Protein AF-A0A1H3N6X7-F1 (afdb_monomer_lite)

pLDDT: mean 73.33, std 28.06, range [21.11, 97.75]

Foldseek 3Di:
DVVVCCVVPVQFDEAEAEDAEADAPDPVRHDCDCPHLLNVLVVQVVVLAAAEFAFQCAPDPRSFAWGFYDYVVVVVVVVVLSVVCVVVVLGRYYYFYDTPQQTDGSQRSSCVSCVVVVNNPPPRHHYDYDYHDPPDDRHDNPDGDDHDDSVDRDDDDDDDDDDDDDDDDDDDDDDDDDDDDDDDDDDDDDDDD

Structure (mmCIF, N/CA/C/O backbone):
data_AF-A0A1H3N6X7-F1
#
_entry.id   AF-A0A1H3N6X7-F1
#
loop_
_atom_site.group_PDB
_atom_site.id
_atom_site.type_symbol
_atom_site.label_atom_id
_atom_site.label_alt_id
_atom_site.label_comp_id
_atom_site.label_asym_id
_atom_site.label_entity_id
_atom_site.label_seq_id
_atom_site.pdbx_PDB_ins_code
_atom_site.Cartn_x
_atom_site.Cartn_y
_atom_site.Cartn_z
_atom_site.occupancy
_atom_site.B_iso_or_equiv
_atom_site.auth_seq_id
_atom_site.auth_comp_id
_atom_site.auth_asym_id
_atom_site.auth_atom_id
_atom_site.pdbx_PDB_model_num
ATOM 1 N N . MET A 1 1 ? -3.429 10.702 23.535 1.00 82.12 1 MET A N 1
ATOM 2 C CA . MET A 1 1 ? -4.662 11.381 23.082 1.00 82.12 1 MET A CA 1
ATOM 3 C C . MET A 1 1 ? -5.876 10.452 22.979 1.00 82.12 1 MET A C 1
ATOM 5 O O . MET A 1 1 ? -6.654 10.455 23.914 1.00 82.12 1 MET A O 1
ATOM 9 N N . LEU A 1 2 ? -6.071 9.637 21.924 1.00 89.19 2 LEU A N 1
ATOM 10 C CA . LEU A 1 2 ? -7.305 8.822 21.766 1.00 89.19 2 LEU A CA 1
ATOM 11 C C . LEU A 1 2 ? -7.606 7.900 22.963 1.00 89.19 2 LEU A C 1
ATOM 13 O O . LEU A 1 2 ? -8.715 7.921 23.481 1.00 89.19 2 LEU A O 1
ATOM 17 N N . ALA A 1 3 ? -6.599 7.164 23.440 1.00 88.62 3 ALA A N 1
ATOM 18 C CA . ALA A 1 3 ? -6.737 6.292 24.608 1.00 88.62 3 ALA A CA 1
ATOM 19 C C . ALA A 1 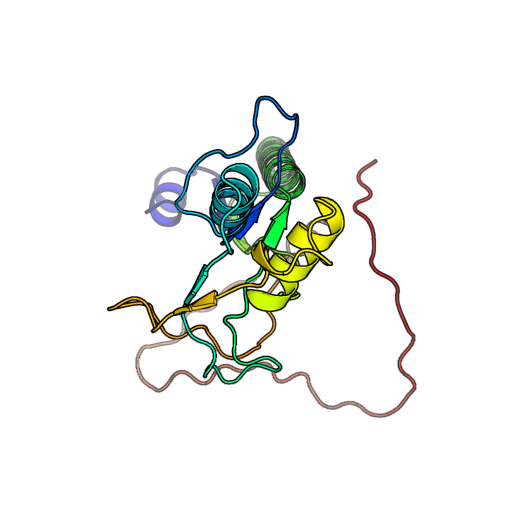3 ? -7.058 7.064 25.902 1.00 88.62 3 ALA A C 1
ATOM 21 O O . ALA A 1 3 ? -7.851 6.611 26.718 1.00 88.62 3 ALA A O 1
ATOM 22 N N . GLU A 1 4 ? -6.479 8.253 26.082 1.00 93.44 4 GLU A N 1
ATOM 23 C CA . GLU A 1 4 ? -6.737 9.096 27.259 1.00 93.44 4 GLU A CA 1
ATOM 24 C C . GLU A 1 4 ? -8.169 9.637 27.241 1.00 93.44 4 GLU A C 1
ATOM 26 O O . GLU A 1 4 ? -8.856 9.598 28.257 1.00 93.44 4 GLU A O 1
ATOM 31 N N . VAL A 1 5 ? -8.651 10.076 26.072 1.00 95.56 5 VAL A N 1
ATOM 32 C CA . VAL A 1 5 ? -10.048 10.495 25.885 1.00 95.56 5 VAL A CA 1
ATOM 33 C C . VAL A 1 5 ? -10.995 9.323 26.132 1.00 95.56 5 VAL A C 1
ATOM 35 O O . VAL A 1 5 ? -12.011 9.500 26.803 1.00 95.56 5 VAL A O 1
ATOM 38 N N . GLY A 1 6 ? -10.649 8.126 25.649 1.00 93.38 6 GLY A N 1
ATOM 39 C CA . GLY A 1 6 ? -11.395 6.897 25.920 1.00 93.38 6 GLY A CA 1
ATOM 40 C C . GLY A 1 6 ? -11.547 6.627 27.416 1.00 93.38 6 GLY A C 1
ATOM 41 O O . GLY A 1 6 ? -12.664 6.428 27.889 1.00 93.38 6 GLY A O 1
ATOM 42 N N . GLN A 1 7 ? -10.455 6.722 28.181 1.00 92.19 7 GLN A N 1
ATOM 43 C CA . GLN A 1 7 ? -10.503 6.548 29.636 1.00 92.19 7 GLN A CA 1
ATOM 44 C C . GLN A 1 7 ? -11.287 7.647 30.361 1.00 92.19 7 GLN A C 1
ATOM 46 O O . GLN A 1 7 ? -11.992 7.349 31.320 1.00 92.19 7 GLN A O 1
ATOM 51 N N . ALA A 1 8 ? -11.187 8.900 29.914 1.00 96.62 8 ALA A N 1
ATOM 52 C CA . ALA A 1 8 ? -11.846 10.026 30.573 1.00 96.62 8 ALA A CA 1
ATOM 53 C C . ALA A 1 8 ? -13.357 10.111 30.290 1.00 96.62 8 ALA A C 1
ATOM 55 O O . ALA A 1 8 ? -14.109 10.596 31.130 1.00 96.62 8 ALA A O 1
ATOM 56 N N . THR A 1 9 ? -13.805 9.674 29.108 1.00 96.69 9 THR A N 1
ATOM 57 C CA . THR A 1 9 ? -15.181 9.911 28.620 1.00 96.69 9 THR A CA 1
ATOM 58 C C . THR A 1 9 ? -15.988 8.638 28.371 1.00 96.69 9 THR A C 1
ATOM 60 O O . THR A 1 9 ? -17.190 8.715 28.132 1.00 96.69 9 THR A O 1
ATOM 63 N N . GLY A 1 10 ? -15.348 7.465 28.386 1.00 93.31 10 GLY A N 1
ATOM 64 C CA . GLY A 1 10 ? -15.966 6.213 27.948 1.00 93.31 10 GLY A CA 1
ATOM 65 C C . GLY A 1 10 ? -16.075 6.076 26.424 1.00 93.31 10 GLY A C 1
ATOM 66 O O . GLY A 1 10 ? -16.754 5.168 25.939 1.00 93.31 10 GLY A O 1
ATOM 67 N N . LEU A 1 11 ? -15.419 6.954 25.651 1.00 95.25 11 LEU A N 1
ATOM 68 C CA . LEU A 1 11 ? -15.366 6.853 24.193 1.00 95.25 11 LEU A CA 1
ATOM 69 C C . LEU A 1 11 ? -14.729 5.521 23.772 1.00 95.25 11 LEU A C 1
ATOM 71 O O . LEU A 1 11 ? -13.547 5.275 24.012 1.00 95.25 11 LEU A O 1
ATOM 75 N N . ARG A 1 12 ? -15.506 4.686 23.080 1.00 94.81 12 ARG A N 1
ATOM 76 C CA . ARG A 1 12 ? -15.007 3.449 22.471 1.00 94.81 12 ARG A CA 1
ATOM 77 C C . ARG A 1 12 ? -14.294 3.763 21.158 1.00 94.81 12 ARG A C 1
ATOM 79 O O . ARG A 1 12 ? -14.818 4.535 20.356 1.00 94.81 12 ARG A O 1
ATOM 86 N N . HIS A 1 13 ? -13.127 3.171 20.913 1.00 94.56 13 HIS A N 1
ATOM 87 C CA . HIS A 1 13 ? -12.314 3.523 19.745 1.00 94.56 13 HIS A CA 1
ATOM 88 C C . HIS A 1 13 ? -11.496 2.360 19.177 1.00 94.56 13 HIS A C 1
ATOM 90 O O . HIS A 1 13 ? -11.094 1.440 19.879 1.00 94.56 13 HIS A O 1
ATOM 96 N N . VAL A 1 14 ? -11.150 2.437 17.893 1.00 94.44 14 VAL A N 1
ATOM 97 C CA . VAL A 1 14 ? -10.170 1.541 17.265 1.00 94.44 14 VAL A CA 1
ATOM 98 C C . VAL A 1 14 ? -9.134 2.381 16.521 1.00 94.44 14 VAL A C 1
ATOM 100 O O . VAL A 1 14 ? -9.483 3.313 15.805 1.00 94.44 14 VAL A O 1
ATOM 103 N N . SER A 1 15 ? -7.853 2.058 16.691 1.00 93.62 15 SER A N 1
ATOM 104 C CA . SER A 1 15 ? -6.733 2.673 15.976 1.00 93.62 15 SER A CA 1
ATOM 105 C C . SER A 1 15 ? -6.056 1.636 15.086 1.00 93.62 15 SER A C 1
ATOM 107 O O . SER A 1 15 ? -5.284 0.803 15.566 1.00 93.62 15 SER A O 1
ATOM 109 N N . LEU A 1 16 ? -6.347 1.693 13.787 1.00 92.69 16 LEU A N 1
ATOM 110 C CA . LEU A 1 16 ? -5.697 0.868 12.770 1.00 92.69 16 LEU A CA 1
ATOM 111 C C . LEU A 1 16 ? -4.459 1.599 12.242 1.00 92.69 16 LEU A C 1
ATOM 113 O O . LEU A 1 16 ? -4.545 2.746 11.814 1.00 92.69 16 LEU A O 1
ATOM 117 N N . ARG A 1 17 ? -3.299 0.947 12.305 1.00 91.31 17 ARG A N 1
ATOM 118 C CA . ARG A 1 17 ? -2.005 1.491 11.881 1.00 91.31 17 ARG A CA 1
ATOM 119 C C . ARG A 1 17 ? -1.520 0.728 10.659 1.00 91.31 17 ARG A C 1
ATOM 121 O O . ARG A 1 17 ? -1.343 -0.482 10.722 1.00 91.31 17 ARG A O 1
ATOM 128 N N . TYR A 1 18 ? -1.288 1.423 9.563 1.00 89.44 18 TYR A N 1
ATOM 129 C CA . TYR A 1 18 ? -0.803 0.846 8.313 1.00 89.44 18 TYR A CA 1
ATOM 130 C C . TYR A 1 18 ? 0.131 1.847 7.638 1.00 89.44 18 TYR A C 1
ATOM 132 O O . TYR A 1 18 ? 0.093 3.037 7.946 1.00 89.44 18 TYR A O 1
ATOM 140 N N . PHE A 1 19 ? 1.001 1.345 6.764 1.00 83.31 19 PHE A N 1
ATOM 141 C CA . PHE A 1 19 ? 2.041 2.149 6.126 1.00 83.31 19 PHE A CA 1
ATOM 142 C C . PHE A 1 19 ? 1.700 2.442 4.668 1.00 83.31 19 PHE A C 1
ATOM 144 O O . PHE A 1 19 ? 1.138 3.493 4.378 1.00 83.31 19 PHE A O 1
ATOM 151 N N . ASN A 1 20 ? 2.021 1.524 3.752 1.00 89.25 20 ASN A N 1
ATOM 152 C CA . ASN A 1 20 ? 1.846 1.769 2.324 1.00 89.25 20 ASN A CA 1
ATOM 153 C C . ASN A 1 20 ? 0.548 1.119 1.862 1.00 89.25 20 ASN A C 1
ATOM 155 O O . ASN A 1 20 ? 0.431 -0.103 1.813 1.00 89.25 20 ASN A O 1
ATOM 159 N N . VAL A 1 21 ? -0.428 1.952 1.528 1.00 90.50 21 VAL A N 1
ATOM 160 C CA . VAL A 1 21 ? -1.666 1.509 0.892 1.00 90.50 21 VAL A CA 1
ATOM 161 C C . VAL A 1 21 ? -1.504 1.668 -0.613 1.00 90.50 21 VAL A C 1
ATOM 163 O O . VAL A 1 21 ? -0.945 2.664 -1.071 1.00 90.50 21 VAL A O 1
ATOM 166 N N . ALA A 1 22 ? -1.959 0.683 -1.377 1.00 91.00 22 ALA A N 1
ATOM 167 C CA . ALA A 1 22 ? -1.916 0.706 -2.832 1.00 91.00 22 ALA A CA 1
ATOM 168 C C . ALA A 1 22 ? -3.250 0.249 -3.435 1.00 91.00 22 ALA A C 1
ATOM 170 O O . ALA A 1 22 ? -4.072 -0.392 -2.776 1.00 91.00 22 ALA A O 1
ATOM 171 N N . GLY A 1 23 ? -3.437 0.562 -4.715 1.00 89.88 23 GLY A N 1
ATOM 172 C CA . GLY A 1 23 ? -4.614 0.171 -5.481 1.00 89.88 23 GLY A CA 1
ATOM 173 C C . GLY A 1 23 ? -5.782 1.147 -5.365 1.00 89.88 23 GLY A C 1
ATOM 174 O O . GLY A 1 23 ? -5.686 2.213 -4.759 1.00 89.88 23 GLY A O 1
ATOM 175 N N . ALA A 1 24 ? -6.887 0.765 -5.994 1.00 92.25 24 ALA A N 1
ATOM 176 C CA . ALA A 1 24 ? -8.100 1.559 -6.098 1.00 92.25 24 ALA A CA 1
ATOM 177 C C . ALA A 1 24 ? -9.309 0.624 -6.020 1.00 92.25 24 ALA A C 1
ATOM 179 O O . ALA A 1 24 ? -9.278 -0.470 -6.578 1.00 92.25 24 ALA A O 1
ATOM 180 N N . GLY A 1 25 ? -10.377 1.041 -5.335 1.00 88.88 25 GLY A N 1
ATOM 181 C CA . GLY A 1 25 ? -11.631 0.275 -5.335 1.00 88.88 25 GLY A CA 1
ATOM 182 C C . GLY A 1 25 ? -12.328 0.306 -6.699 1.00 88.88 25 GLY A C 1
ATOM 183 O O . GLY A 1 25 ? -12.911 -0.688 -7.118 1.00 88.88 25 GLY A O 1
ATOM 184 N N . VAL A 1 26 ? -12.225 1.443 -7.388 1.00 90.56 26 VAL A N 1
ATOM 185 C CA . VAL A 1 26 ? -12.652 1.672 -8.774 1.00 90.56 26 VAL A CA 1
ATOM 186 C C . VAL A 1 26 ? -11.665 2.646 -9.436 1.00 90.56 26 VAL A C 1
ATOM 188 O O . VAL A 1 26 ? -11.021 3.412 -8.708 1.00 90.56 26 VAL A O 1
ATOM 191 N N . PRO A 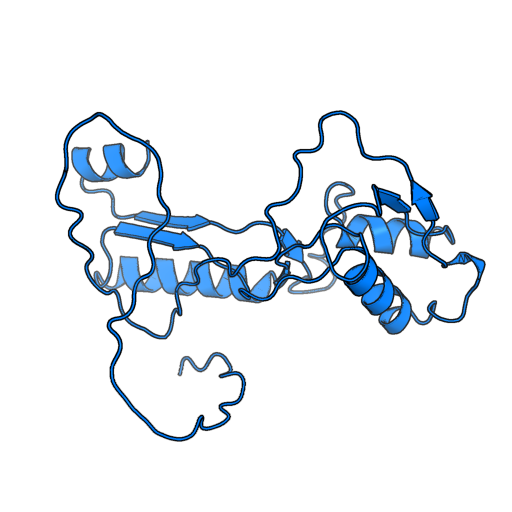1 27 ? -11.514 2.647 -10.774 1.00 87.69 27 PRO A N 1
ATOM 192 C CA . PRO A 1 27 ? -10.530 3.486 -11.468 1.00 87.69 27 PRO A CA 1
ATOM 193 C C . PRO A 1 27 ? -10.624 4.987 -11.148 1.00 87.69 27 PRO A C 1
ATOM 195 O O . PRO A 1 27 ? -9.611 5.682 -11.087 1.00 87.69 27 PRO A O 1
ATOM 198 N N . GLU A 1 28 ? -11.829 5.496 -10.897 1.00 90.50 28 GLU A N 1
ATOM 199 C CA . GLU A 1 28 ? -12.096 6.904 -10.584 1.00 90.50 28 GLU A CA 1
ATOM 200 C C . GLU A 1 28 ? -11.526 7.319 -9.222 1.00 90.50 28 GLU A C 1
ATOM 202 O O . GLU A 1 28 ? -11.222 8.492 -9.011 1.00 90.50 28 GLU A O 1
ATOM 207 N N . LEU A 1 29 ? -11.352 6.354 -8.314 1.00 89.50 29 LEU A N 1
ATOM 208 C CA . LEU A 1 29 ? -10.794 6.544 -6.974 1.00 89.50 29 LEU A CA 1
ATOM 209 C C . LEU A 1 29 ? -9.305 6.188 -6.898 1.00 89.50 29 LEU A C 1
ATOM 211 O O . LEU A 1 29 ? -8.770 6.035 -5.799 1.00 89.50 29 LEU A O 1
ATOM 215 N N . ALA A 1 30 ? -8.634 6.015 -8.039 1.00 86.62 30 ALA A N 1
ATOM 216 C CA . ALA A 1 30 ? -7.204 5.754 -8.053 1.00 86.62 30 ALA A CA 1
ATOM 217 C C . ALA A 1 30 ? -6.431 6.904 -7.402 1.00 86.62 30 ALA A C 1
ATOM 219 O O . ALA A 1 30 ? -6.654 8.077 -7.713 1.00 86.62 30 ALA A O 1
ATOM 220 N N . ASP A 1 31 ? -5.495 6.555 -6.519 1.00 83.19 31 ASP A N 1
ATOM 221 C CA . ASP A 1 31 ? -4.557 7.519 -5.960 1.00 83.19 31 ASP A CA 1
ATOM 222 C C . ASP A 1 31 ? -3.673 8.071 -7.085 1.00 83.19 31 ASP A C 1
ATOM 224 O O . ASP A 1 31 ? -2.956 7.331 -7.760 1.00 83.19 31 ASP A O 1
ATOM 228 N N . ARG A 1 32 ? -3.754 9.386 -7.298 1.00 79.31 32 ARG A N 1
ATOM 229 C CA . ARG A 1 32 ? -2.939 10.130 -8.270 1.00 79.31 32 ARG A CA 1
ATOM 230 C C . ARG A 1 32 ? -1.847 10.956 -7.587 1.00 79.31 32 ARG A C 1
ATOM 232 O O . ARG A 1 32 ? -1.181 11.752 -8.243 1.00 79.31 32 ARG A O 1
ATOM 239 N N . GLY A 1 33 ? -1.690 10.821 -6.270 1.00 77.19 33 GLY A N 1
ATOM 240 C CA . GLY A 1 33 ? -0.713 11.559 -5.484 1.00 77.19 33 GLY A CA 1
ATOM 241 C C . GLY A 1 33 ? 0.710 11.061 -5.724 1.00 77.19 33 GLY A C 1
ATOM 242 O O . GLY A 1 33 ? 1.038 9.912 -5.449 1.00 77.19 33 GLY A O 1
ATOM 243 N N . ALA A 1 34 ? 1.607 11.949 -6.153 1.00 70.50 34 ALA A N 1
ATOM 244 C CA . ALA A 1 34 ? 3.013 11.632 -6.430 1.00 70.50 34 ALA A CA 1
ATOM 245 C C . ALA A 1 34 ? 3.901 11.493 -5.168 1.00 70.50 34 ALA A C 1
ATOM 247 O O . ALA A 1 34 ? 5.106 11.732 -5.215 1.00 70.50 34 ALA A O 1
ATOM 248 N N . SER A 1 35 ? 3.323 11.140 -4.016 1.00 78.81 35 SER A N 1
ATOM 249 C CA . SER A 1 35 ? 4.047 10.947 -2.748 1.00 78.81 35 SER A CA 1
ATOM 250 C C . SER A 1 35 ? 4.222 9.475 -2.361 1.00 78.81 35 SER A C 1
ATOM 252 O O . SER A 1 35 ? 5.053 9.165 -1.506 1.00 78.81 35 SER A O 1
ATOM 254 N N . ASN A 1 36 ? 3.489 8.563 -3.005 1.00 86.69 36 ASN A N 1
ATOM 255 C CA . ASN A 1 36 ? 3.533 7.122 -2.761 1.00 86.69 36 ASN A CA 1
ATOM 256 C C . ASN A 1 36 ? 4.224 6.392 -3.929 1.00 86.69 36 ASN A C 1
ATOM 258 O O . ASN A 1 36 ? 4.188 6.856 -5.068 1.00 86.69 36 ASN A O 1
ATOM 262 N N . LEU A 1 37 ? 4.891 5.264 -3.659 1.00 91.25 37 LEU A N 1
ATOM 263 C CA . LEU A 1 37 ? 5.718 4.561 -4.647 1.00 91.25 37 LEU A CA 1
ATOM 264 C C . LEU A 1 37 ? 4.925 4.194 -5.904 1.00 91.25 37 LEU A C 1
ATOM 266 O O . LEU A 1 37 ? 5.342 4.525 -7.008 1.00 91.25 37 LEU A O 1
ATOM 270 N N . VAL A 1 38 ? 3.783 3.532 -5.724 1.00 93.19 38 VAL A N 1
ATOM 271 C CA . VAL A 1 38 ? 2.970 2.998 -6.823 1.00 93.19 38 VAL A CA 1
ATOM 272 C C . VAL A 1 38 ? 2.527 4.098 -7.805 1.00 93.19 38 VAL A C 1
ATOM 274 O O . VAL A 1 38 ? 2.865 3.985 -8.985 1.00 93.19 38 VAL A O 1
ATOM 277 N N . PRO A 1 39 ? 1.861 5.191 -7.376 1.00 92.31 39 PRO A N 1
ATOM 278 C CA . PRO A 1 39 ? 1.493 6.269 -8.297 1.00 92.31 39 PRO A CA 1
ATOM 279 C C . PRO A 1 39 ? 2.702 6.988 -8.911 1.00 92.31 39 PRO A C 1
ATOM 281 O O . PRO A 1 39 ? 2.640 7.349 -10.083 1.00 92.31 39 PRO A O 1
ATOM 284 N N . MET A 1 40 ? 3.825 7.138 -8.191 1.00 93.19 40 MET A N 1
ATOM 285 C CA . MET A 1 40 ? 5.051 7.711 -8.773 1.00 93.19 40 MET A CA 1
ATOM 286 C C . MET A 1 40 ? 5.588 6.872 -9.942 1.00 93.19 40 MET A C 1
ATOM 288 O O . MET A 1 40 ? 6.045 7.434 -10.937 1.00 93.19 40 MET A O 1
ATOM 292 N N . VAL A 1 41 ? 5.548 5.539 -9.840 1.00 95.06 41 VAL A N 1
ATOM 293 C CA . VAL A 1 41 ? 5.995 4.642 -10.919 1.00 95.06 41 VAL A CA 1
ATOM 294 C C . VAL A 1 41 ? 5.058 4.755 -12.120 1.00 95.06 41 VAL A C 1
ATOM 296 O O . VAL A 1 41 ? 5.528 5.000 -13.230 1.00 95.06 41 VAL A O 1
ATOM 299 N N . PHE A 1 42 ? 3.740 4.667 -11.905 1.00 94.38 42 PHE A N 1
ATOM 300 C CA . PHE A 1 42 ? 2.757 4.834 -12.981 1.00 94.38 42 PHE A CA 1
ATOM 301 C C . PHE A 1 42 ? 2.872 6.194 -13.676 1.00 94.38 42 PHE A C 1
ATOM 303 O O . PHE A 1 42 ? 2.752 6.267 -14.899 1.00 94.38 42 PHE A O 1
ATOM 310 N N . GLU A 1 43 ? 3.145 7.266 -12.931 1.00 93.50 43 GLU A N 1
ATOM 311 C CA . GLU A 1 43 ? 3.359 8.594 -13.502 1.00 93.50 43 GLU A CA 1
ATOM 312 C C . GLU A 1 43 ? 4.568 8.624 -14.451 1.00 93.50 43 GLU A C 1
ATOM 314 O O . GLU A 1 43 ? 4.461 9.173 -15.550 1.00 93.50 43 GLU A O 1
ATOM 319 N N . GLN A 1 44 ? 5.704 8.029 -14.064 1.00 95.19 44 GLN A N 1
ATOM 320 C CA . GLN A 1 44 ? 6.885 7.969 -14.938 1.00 95.19 44 GLN A CA 1
ATOM 321 C C . GLN A 1 44 ? 6.604 7.151 -16.200 1.00 95.19 44 GLN A C 1
ATOM 323 O O . GLN A 1 44 ? 6.859 7.633 -17.305 1.00 95.19 44 GLN A O 1
ATOM 328 N N . LEU A 1 45 ? 5.992 5.973 -16.050 1.00 95.56 45 LEU A N 1
ATOM 329 C CA . LEU A 1 45 ? 5.664 5.105 -17.182 1.00 95.56 45 LEU A CA 1
ATOM 330 C C . LEU A 1 45 ? 4.681 5.775 -18.152 1.00 95.56 45 LEU A C 1
ATOM 332 O O . LEU A 1 45 ? 4.902 5.761 -19.361 1.00 95.56 45 LEU A O 1
ATOM 336 N N . THR A 1 46 ? 3.659 6.464 -17.634 1.00 93.94 46 THR A N 1
ATOM 337 C CA . THR A 1 46 ? 2.696 7.233 -18.450 1.00 93.94 46 THR A CA 1
ATOM 338 C C . THR A 1 46 ? 3.388 8.333 -19.259 1.00 93.94 46 THR A C 1
ATOM 340 O O . THR A 1 46 ? 3.003 8.627 -20.388 1.00 93.94 46 THR A O 1
ATOM 343 N N . ARG A 1 47 ? 4.443 8.937 -18.701 1.00 94.94 47 ARG A N 1
ATOM 344 C CA . ARG A 1 47 ? 5.253 9.974 -19.357 1.00 94.94 47 ARG A CA 1
ATOM 345 C C . ARG A 1 47 ? 6.376 9.408 -20.232 1.00 94.94 47 ARG A C 1
ATOM 347 O O . ARG A 1 47 ? 7.185 10.196 -20.721 1.00 94.94 47 ARG A O 1
ATOM 354 N N . ARG A 1 48 ? 6.436 8.084 -20.421 1.00 95.75 48 ARG A N 1
ATOM 355 C CA . ARG A 1 48 ? 7.519 7.372 -21.117 1.00 95.75 48 ARG A CA 1
ATOM 356 C C . ARG A 1 48 ? 8.905 7.692 -20.555 1.00 95.75 48 ARG A C 1
ATOM 35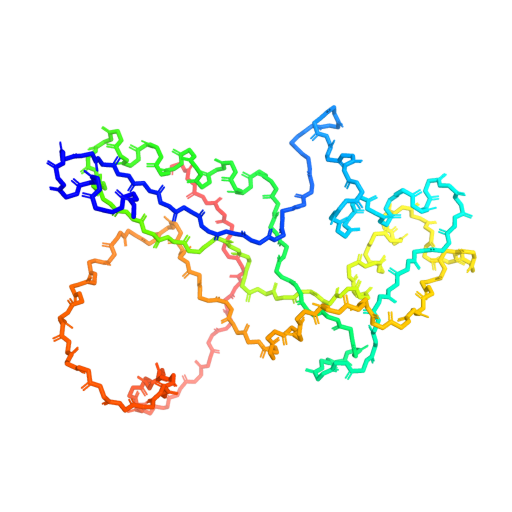8 O O . ARG A 1 48 ? 9.824 8.056 -21.284 1.00 95.75 48 ARG A O 1
ATOM 365 N N . ARG A 1 49 ? 9.031 7.612 -19.231 1.00 95.88 49 ARG A N 1
ATOM 366 C CA . ARG A 1 49 ? 10.282 7.814 -18.493 1.00 95.88 49 ARG A CA 1
ATOM 367 C C . ARG A 1 49 ? 10.552 6.628 -17.578 1.00 95.88 49 ARG A C 1
ATOM 369 O O . ARG A 1 49 ? 9.618 6.023 -17.052 1.00 95.88 49 ARG A O 1
ATOM 376 N N . ALA A 1 50 ? 11.831 6.361 -17.349 1.00 96.38 50 ALA A N 1
ATOM 377 C CA . ALA A 1 50 ? 12.283 5.361 -16.399 1.00 96.38 50 ALA A CA 1
ATOM 378 C C . ALA A 1 50 ? 11.784 5.675 -14.971 1.00 96.38 50 ALA A C 1
ATOM 380 O O . ALA A 1 50 ? 11.931 6.810 -14.491 1.00 96.38 50 ALA A O 1
ATOM 381 N N . PRO A 1 51 ? 11.211 4.692 -14.253 1.00 96.06 51 PRO A N 1
ATOM 382 C CA . PRO A 1 51 ? 10.982 4.799 -12.818 1.00 96.06 51 PRO A CA 1
ATOM 383 C C . PRO A 1 51 ? 12.298 5.037 -12.067 1.00 96.06 51 PRO A C 1
ATOM 385 O O . PRO A 1 51 ? 13.353 4.566 -12.481 1.00 96.06 51 PRO A O 1
ATOM 388 N N . ARG A 1 52 ? 12.242 5.740 -10.932 1.00 94.12 52 ARG A N 1
ATOM 389 C CA . ARG A 1 52 ? 13.428 6.031 -10.111 1.00 94.12 52 ARG A CA 1
ATOM 390 C C . ARG A 1 52 ? 13.390 5.276 -8.790 1.00 94.12 52 ARG A C 1
ATOM 392 O O . ARG A 1 52 ? 12.404 5.373 -8.055 1.00 94.12 52 ARG A O 1
ATOM 399 N N . ILE A 1 53 ? 14.479 4.587 -8.471 1.00 94.06 53 ILE A N 1
ATOM 400 C CA . ILE A 1 53 ? 14.705 3.875 -7.210 1.00 94.06 53 ILE A CA 1
ATOM 401 C C . ILE A 1 53 ? 15.757 4.644 -6.420 1.00 94.06 53 ILE A C 1
ATOM 403 O O . ILE A 1 53 ? 16.839 4.893 -6.922 1.00 94.06 53 ILE A O 1
ATOM 407 N N . PHE A 1 54 ? 15.453 5.025 -5.182 1.00 91.19 54 PHE A N 1
ATOM 408 C CA . PHE A 1 54 ? 16.378 5.799 -4.351 1.00 91.19 54 PHE A CA 1
ATOM 409 C C . PHE A 1 54 ? 17.113 4.870 -3.383 1.00 91.19 54 PHE A C 1
ATOM 411 O O . PHE A 1 54 ? 16.523 4.432 -2.389 1.00 91.19 54 PHE A O 1
ATOM 418 N N . GLY A 1 55 ? 18.387 4.610 -3.673 1.00 89.25 55 GLY A N 1
ATOM 419 C CA . GLY A 1 55 ? 19.260 3.721 -2.914 1.00 89.25 55 GLY A CA 1
ATOM 420 C C . GLY A 1 55 ? 19.088 2.235 -3.240 1.00 89.25 55 GLY A C 1
ATOM 421 O O . GLY A 1 55 ? 17.967 1.731 -3.364 1.00 89.25 55 GLY A O 1
ATOM 422 N N . ASP A 1 56 ? 20.215 1.536 -3.328 1.00 92.19 56 ASP A N 1
ATOM 423 C CA . ASP A 1 56 ? 20.339 0.109 -3.645 1.00 92.19 56 ASP A CA 1
ATOM 424 C C . ASP A 1 56 ? 21.415 -0.612 -2.799 1.00 92.19 56 ASP A C 1
ATOM 426 O O . ASP A 1 56 ? 21.865 -1.701 -3.141 1.00 92.19 56 ASP A O 1
ATOM 430 N N . ASP A 1 57 ? 21.806 -0.032 -1.665 1.00 89.75 57 ASP A N 1
ATOM 431 C CA . ASP A 1 57 ? 22.839 -0.529 -0.743 1.00 89.75 57 ASP A CA 1
ATOM 432 C C . ASP A 1 57 ? 22.268 -0.939 0.637 1.00 89.75 57 ASP A C 1
ATOM 434 O O . ASP A 1 57 ? 22.983 -1.023 1.645 1.00 89.75 57 ASP A O 1
ATOM 438 N N . TYR A 1 58 ? 20.957 -1.183 0.722 1.00 86.19 58 TYR A N 1
ATOM 439 C CA . TYR A 1 58 ? 20.312 -1.660 1.943 1.00 86.19 58 TYR A CA 1
ATOM 440 C C . TYR A 1 58 ? 20.627 -3.143 2.206 1.00 86.19 58 TYR A C 1
ATOM 442 O O . TYR A 1 58 ? 20.787 -3.936 1.284 1.00 86.19 58 TYR A O 1
ATOM 450 N N . ASP A 1 59 ? 20.634 -3.543 3.485 1.00 86.88 59 ASP A N 1
ATOM 451 C CA . ASP A 1 59 ? 20.786 -4.941 3.940 1.00 86.88 59 ASP A CA 1
ATOM 452 C C . ASP A 1 59 ? 19.507 -5.753 3.636 1.00 86.88 59 ASP A C 1
ATOM 454 O O . ASP A 1 59 ? 18.701 -6.065 4.517 1.00 86.88 59 ASP A O 1
ATOM 458 N N . THR A 1 60 ? 19.266 -5.978 2.346 1.00 88.56 60 THR A N 1
ATOM 459 C CA . THR A 1 60 ? 18.080 -6.597 1.737 1.00 88.56 60 THR A CA 1
ATOM 460 C C . THR A 1 60 ? 18.515 -7.414 0.516 1.00 88.56 60 THR A C 1
ATOM 462 O O . THR A 1 60 ? 19.560 -7.101 -0.053 1.00 88.56 60 THR A O 1
ATOM 465 N N . PRO A 1 61 ? 17.753 -8.438 0.083 1.00 89.69 61 PRO A N 1
ATOM 466 C CA . PRO A 1 61 ? 18.205 -9.354 -0.970 1.00 89.69 61 PRO A CA 1
ATOM 467 C C . PRO A 1 61 ? 18.603 -8.695 -2.298 1.00 89.69 61 PRO A C 1
ATOM 469 O O . PRO A 1 61 ? 19.502 -9.195 -2.963 1.00 89.69 61 PRO A O 1
ATOM 472 N N . ASP A 1 62 ? 17.961 -7.586 -2.672 1.00 90.44 62 ASP A N 1
ATOM 473 C CA . ASP A 1 62 ? 18.224 -6.859 -3.921 1.00 90.44 62 ASP A CA 1
ATOM 474 C C . ASP A 1 62 ? 18.787 -5.446 -3.707 1.00 90.44 62 ASP A C 1
ATOM 476 O O . ASP A 1 62 ? 18.781 -4.621 -4.625 1.00 90.44 62 ASP A O 1
ATOM 480 N N . GLY A 1 63 ? 19.223 -5.161 -2.477 1.00 89.56 63 GLY A N 1
ATOM 481 C CA . GLY A 1 63 ? 19.773 -3.870 -2.086 1.00 89.56 63 GLY A CA 1
ATOM 482 C C . GLY A 1 63 ? 18.741 -2.752 -1.916 1.00 89.56 63 GLY A C 1
ATOM 483 O O . GLY A 1 63 ? 19.078 -1.699 -1.383 1.00 89.56 63 GLY A O 1
ATOM 484 N N . THR A 1 64 ? 17.478 -2.941 -2.310 1.00 92.38 64 THR A N 1
ATOM 485 C CA . THR A 1 64 ? 16.462 -1.886 -2.264 1.00 92.38 64 THR A CA 1
ATOM 486 C C . THR A 1 64 ? 15.554 -1.974 -1.039 1.00 92.38 64 THR A C 1
ATOM 488 O O . THR A 1 64 ? 15.352 -3.005 -0.404 1.00 92.38 64 THR A O 1
ATOM 491 N N . CYS A 1 65 ? 14.966 -0.837 -0.676 1.00 90.00 65 CYS A N 1
ATOM 492 C CA . CYS A 1 65 ? 14.102 -0.724 0.493 1.00 90.00 65 CYS A CA 1
ATOM 493 C C . CYS A 1 65 ? 12.933 -1.729 0.482 1.00 90.00 65 CYS A C 1
ATOM 495 O O . CYS A 1 65 ? 12.135 -1.723 -0.446 1.00 90.00 65 CYS A O 1
ATOM 497 N N . ILE A 1 66 ? 12.739 -2.492 1.562 1.00 89.44 66 ILE A N 1
ATOM 498 C CA . ILE A 1 66 ? 11.551 -3.347 1.732 1.00 89.44 66 ILE A CA 1
ATOM 499 C C . ILE A 1 66 ? 10.391 -2.549 2.346 1.00 89.44 66 ILE A C 1
ATOM 501 O O . ILE A 1 66 ? 10.578 -1.731 3.256 1.00 89.44 66 ILE A O 1
ATOM 505 N N . ARG A 1 67 ? 9.176 -2.765 1.836 1.00 88.62 67 ARG A N 1
ATOM 506 C CA . ARG A 1 67 ? 7.932 -2.099 2.249 1.00 88.62 67 ARG A CA 1
ATOM 507 C C . ARG A 1 67 ? 6.783 -3.105 2.336 1.00 88.62 67 ARG A C 1
ATOM 509 O O . ARG A 1 67 ? 6.688 -4.009 1.521 1.00 88.62 67 ARG A O 1
ATOM 516 N N . ASP A 1 68 ? 5.901 -2.938 3.320 1.00 88.31 68 ASP A N 1
ATOM 517 C CA . ASP A 1 68 ? 4.626 -3.671 3.385 1.00 88.31 68 ASP A CA 1
ATOM 518 C C . ASP A 1 68 ? 3.571 -2.864 2.613 1.00 88.31 68 ASP A C 1
ATOM 520 O O . ASP A 1 68 ? 3.344 -1.693 2.949 1.00 88.31 68 ASP A O 1
ATOM 524 N N . PHE A 1 69 ? 3.000 -3.464 1.565 1.00 88.94 69 PHE A N 1
ATOM 525 C CA . PHE A 1 69 ? 1.944 -2.886 0.734 1.00 88.94 69 PHE A CA 1
ATOM 526 C C . PHE A 1 69 ? 0.637 -3.622 0.992 1.00 88.94 69 PHE A C 1
ATOM 528 O O . PHE A 1 69 ? 0.580 -4.839 0.879 1.00 88.94 69 PHE A O 1
ATOM 535 N N . VAL A 1 70 ? -0.428 -2.887 1.288 1.00 90.19 70 VAL A N 1
ATOM 536 C CA . VAL A 1 70 ? -1.766 -3.445 1.514 1.00 90.19 70 VAL A CA 1
ATOM 537 C C . VAL A 1 70 ? -2.763 -2.806 0.559 1.00 90.19 70 VAL A C 1
ATOM 539 O O . VAL A 1 70 ? -2.701 -1.602 0.302 1.00 90.19 70 VAL A O 1
ATOM 542 N N . HIS A 1 71 ? -3.678 -3.604 0.009 1.00 91.62 71 HIS A N 1
ATOM 543 C CA . HIS A 1 71 ? -4.669 -3.080 -0.919 1.00 91.62 71 HIS A CA 1
ATOM 544 C C . HIS A 1 71 ? -5.684 -2.190 -0.186 1.00 91.62 71 HIS A C 1
ATOM 546 O O . HIS A 1 71 ? -6.124 -2.506 0.923 1.00 91.62 71 HIS A O 1
ATOM 552 N N . VAL A 1 72 ? -6.108 -1.086 -0.806 1.00 92.44 72 VAL A N 1
ATOM 553 C CA . VAL A 1 72 ? -7.068 -0.140 -0.202 1.00 92.44 72 VAL A CA 1
ATOM 554 C C . VAL A 1 72 ? -8.388 -0.806 0.208 1.00 92.44 72 VAL A C 1
ATOM 556 O O . VAL A 1 72 ? -8.970 -0.450 1.232 1.00 92.44 72 VAL A O 1
ATOM 559 N N . ALA A 1 73 ? -8.833 -1.825 -0.533 1.00 91.19 73 ALA A N 1
ATOM 560 C CA . ALA A 1 73 ? -10.041 -2.585 -0.200 1.00 91.19 73 ALA A CA 1
ATOM 561 C C . ALA A 1 73 ? -9.906 -3.381 1.112 1.00 91.19 73 ALA A C 1
ATOM 563 O O . ALA A 1 73 ? -10.876 -3.494 1.866 1.00 91.19 73 ALA A O 1
ATOM 564 N N . ASP A 1 74 ? -8.708 -3.881 1.427 1.00 90.81 74 ASP A N 1
ATOM 565 C CA . ASP A 1 74 ? -8.453 -4.594 2.682 1.00 90.81 74 ASP A CA 1
ATOM 566 C C . ASP A 1 74 ? -8.464 -3.624 3.865 1.00 90.81 74 ASP A C 1
ATOM 568 O O . ASP A 1 74 ? -9.038 -3.920 4.915 1.00 90.81 74 ASP A O 1
ATOM 572 N N . ILE A 1 75 ? -7.904 -2.424 3.677 1.00 92.00 75 ILE A N 1
ATOM 573 C CA . ILE A 1 75 ? -7.982 -1.347 4.669 1.00 92.00 75 ILE A CA 1
ATOM 574 C C . ILE A 1 75 ? -9.434 -0.935 4.907 1.00 92.00 75 ILE A C 1
ATOM 576 O O . ILE A 1 75 ? -9.855 -0.834 6.061 1.00 92.00 75 ILE A O 1
ATOM 580 N N . ALA A 1 76 ? -10.218 -0.729 3.848 1.00 93.38 76 ALA A N 1
ATOM 581 C CA . ALA A 1 76 ? -11.635 -0.396 3.971 1.00 93.38 76 ALA A CA 1
ATOM 582 C C . ALA A 1 76 ? -12.402 -1.496 4.724 1.00 93.38 76 ALA A C 1
ATOM 584 O O . ALA A 1 76 ? -13.144 -1.206 5.664 1.00 93.38 76 ALA A O 1
ATOM 585 N N . SER A 1 77 ? -12.150 -2.764 4.389 1.00 92.50 77 SER A N 1
ATOM 586 C CA . SER A 1 77 ? -12.754 -3.918 5.065 1.00 92.50 77 SER A CA 1
ATOM 587 C C . SER A 1 77 ? -12.388 -3.977 6.551 1.00 92.50 77 SER A C 1
ATOM 589 O O . SER A 1 77 ? -13.258 -4.222 7.388 1.00 92.50 77 SER A O 1
ATOM 591 N N . ALA A 1 78 ? -11.132 -3.686 6.908 1.00 91.69 78 ALA A N 1
ATOM 592 C CA . ALA A 1 78 ? -10.691 -3.626 8.300 1.00 91.69 78 ALA A CA 1
ATOM 593 C C . ALA A 1 78 ? -11.406 -2.515 9.092 1.00 91.69 78 ALA A C 1
ATOM 595 O O . ALA A 1 78 ? -11.807 -2.740 10.236 1.00 91.69 78 ALA A O 1
ATOM 596 N N . HIS A 1 79 ? -11.626 -1.344 8.485 1.00 95.12 79 HIS A N 1
ATOM 597 C CA . HIS A 1 79 ? -12.390 -0.258 9.110 1.00 95.12 79 HIS A CA 1
ATOM 598 C C . HIS A 1 79 ? -13.861 -0.629 9.308 1.00 95.12 79 HIS A C 1
ATOM 600 O O . HIS A 1 79 ? -14.406 -0.402 10.389 1.00 95.12 79 HIS A O 1
ATOM 606 N N . VAL A 1 80 ? -14.500 -1.241 8.305 1.00 95.88 80 VAL A N 1
ATOM 607 C CA . VAL A 1 80 ? -15.893 -1.705 8.410 1.00 95.88 80 VAL A CA 1
ATOM 608 C C . VAL A 1 80 ? -16.034 -2.757 9.512 1.00 95.88 80 VAL A C 1
ATOM 610 O O . VAL A 1 80 ? -16.956 -2.673 10.324 1.00 95.88 80 VAL A O 1
ATOM 613 N N . ALA A 1 81 ? -15.110 -3.718 9.588 1.00 93.38 81 ALA A N 1
ATOM 614 C CA . ALA A 1 81 ? -15.098 -4.727 10.644 1.00 93.38 81 ALA A CA 1
ATOM 615 C C . ALA A 1 81 ? -14.930 -4.098 12.039 1.00 93.38 81 ALA A C 1
ATOM 617 O O . ALA A 1 81 ? -15.687 -4.421 12.954 1.00 93.38 81 ALA A O 1
ATOM 618 N N . ALA A 1 82 ? -14.000 -3.150 12.191 1.00 93.44 82 ALA A N 1
ATOM 619 C CA . ALA A 1 82 ? -13.798 -2.420 13.442 1.00 93.44 82 ALA A CA 1
ATOM 620 C C . ALA A 1 82 ? -15.052 -1.639 13.871 1.00 93.44 82 ALA A C 1
ATOM 622 O O . ALA A 1 82 ? -15.455 -1.706 15.032 1.00 93.44 82 ALA A O 1
ATOM 623 N N . ALA A 1 83 ? -15.697 -0.938 12.934 1.00 94.88 83 ALA A N 1
ATOM 624 C CA . ALA A 1 83 ? -16.919 -0.185 13.199 1.00 94.88 83 ALA A CA 1
ATOM 625 C C . ALA A 1 83 ? -18.078 -1.100 13.626 1.00 94.88 83 ALA A C 1
ATOM 627 O O . ALA A 1 83 ? -18.779 -0.791 14.590 1.00 94.88 83 ALA A O 1
ATOM 628 N N . ARG A 1 84 ? -18.251 -2.253 12.962 1.00 95.19 84 ARG A N 1
ATOM 629 C CA . ARG A 1 84 ? -19.265 -3.254 13.332 1.00 95.19 84 ARG A CA 1
ATOM 630 C C . ARG A 1 84 ? -19.032 -3.814 14.733 1.00 95.19 84 ARG A C 1
ATOM 632 O O . ARG A 1 84 ? -19.967 -3.837 15.525 1.00 95.19 84 ARG A O 1
ATOM 639 N N . ALA A 1 85 ? -17.797 -4.188 15.062 1.00 93.56 85 ALA A N 1
ATOM 640 C CA . ALA A 1 85 ? -17.452 -4.722 16.379 1.00 93.56 85 ALA A CA 1
ATOM 641 C C . ALA A 1 85 ? -17.660 -3.691 17.509 1.00 93.56 85 ALA A C 1
ATOM 643 O O . ALA A 1 85 ? -18.147 -4.036 18.587 1.00 93.56 85 ALA A O 1
ATOM 644 N N . LEU A 1 86 ? -17.355 -2.409 17.262 1.00 93.44 86 LEU A N 1
ATOM 645 C CA . LEU A 1 86 ? -17.696 -1.319 18.186 1.00 93.44 86 LEU A CA 1
ATOM 646 C C . LEU A 1 86 ? -19.219 -1.161 18.330 1.00 93.44 86 LEU A C 1
ATOM 648 O O . LEU A 1 86 ? -19.724 -1.033 19.445 1.00 93.44 86 LEU A O 1
ATOM 652 N N . GLY A 1 87 ? -19.960 -1.197 17.218 1.00 94.56 87 GLY A N 1
ATOM 653 C CA . GLY A 1 87 ? -21.423 -1.097 17.203 1.00 94.56 87 GLY A CA 1
ATOM 654 C C . GLY A 1 87 ? -22.110 -2.226 17.975 1.00 94.56 87 GLY A C 1
ATOM 655 O O . GLY A 1 87 ? -23.024 -1.962 18.751 1.00 94.56 87 GLY A O 1
ATOM 656 N N . ALA A 1 88 ? -21.611 -3.455 17.835 1.00 94.81 88 ALA A N 1
ATOM 657 C CA . ALA A 1 88 ? -22.099 -4.644 18.534 1.00 94.81 88 ALA A CA 1
ATOM 658 C C . ALA A 1 88 ? -21.659 -4.729 20.010 1.00 94.81 88 ALA A C 1
ATOM 660 O O . ALA A 1 88 ? -22.147 -5.576 20.751 1.00 94.81 88 ALA A O 1
ATOM 661 N N . GLY A 1 89 ? -20.736 -3.869 20.457 1.00 93.31 89 GLY A N 1
ATOM 662 C CA . GLY A 1 89 ? -20.196 -3.915 21.821 1.00 93.31 89 GLY A CA 1
ATOM 663 C C . GLY A 1 89 ? -19.179 -5.033 22.068 1.00 93.31 89 GLY A C 1
ATOM 664 O O . GLY A 1 89 ? -18.775 -5.245 23.207 1.00 93.31 89 GLY A O 1
ATOM 665 N N . GLU A 1 90 ? -18.723 -5.710 21.014 1.00 92.62 90 GLU A N 1
ATOM 666 C CA . GLU A 1 90 ? -17.676 -6.739 21.074 1.00 92.62 90 GLU A CA 1
ATOM 667 C C . GLU A 1 90 ? -16.295 -6.140 21.369 1.00 92.62 90 GLU A C 1
ATOM 669 O O . GLU A 1 90 ? -15.420 -6.803 21.930 1.00 92.62 90 GLU A O 1
ATOM 674 N N . LEU A 1 91 ? -16.104 -4.870 21.000 1.00 89.94 91 LEU A N 1
ATOM 675 C CA . LEU A 1 91 ? -14.908 -4.090 21.287 1.00 89.94 91 LEU A CA 1
ATOM 676 C C . LEU A 1 91 ? -15.262 -2.783 21.998 1.00 89.94 91 LEU A C 1
ATOM 678 O O . LEU A 1 91 ? -16.247 -2.113 21.682 1.00 89.94 91 LEU A O 1
ATOM 682 N N . THR A 1 92 ? -14.398 -2.395 22.931 1.00 89.50 92 THR A N 1
ATOM 683 C CA . THR A 1 92 ? -14.400 -1.069 23.564 1.00 89.50 92 THR A CA 1
ATOM 684 C C . THR A 1 92 ? -13.183 -0.259 23.142 1.00 89.50 92 THR A C 1
ATOM 686 O O . THR A 1 92 ? -13.300 0.928 22.868 1.00 89.50 92 THR A O 1
ATOM 689 N N . GLU A 1 93 ? -12.025 -0.903 23.030 1.00 91.81 93 GLU A N 1
ATOM 690 C CA . GLU A 1 93 ? -10.797 -0.291 22.538 1.00 91.81 93 GLU A CA 1
ATOM 691 C C . GLU A 1 93 ? -9.945 -1.308 21.769 1.00 91.81 93 GLU A C 1
ATOM 693 O O . GLU A 1 93 ? -9.915 -2.494 22.107 1.00 91.81 93 GLU A O 1
ATOM 698 N N . LEU A 1 94 ? -9.236 -0.858 20.732 1.00 90.12 94 LEU A N 1
ATOM 699 C CA . LEU A 1 94 ? -8.222 -1.660 20.042 1.00 90.12 94 LEU A CA 1
ATOM 700 C C . LEU A 1 94 ? -7.171 -0.757 19.396 1.00 90.12 94 LEU A C 1
ATOM 702 O O . LEU A 1 94 ? -7.487 0.278 18.818 1.00 90.12 94 LEU A O 1
ATOM 706 N N . THR A 1 95 ? -5.913 -1.184 19.430 1.00 91.44 95 THR A N 1
ATOM 707 C CA . THR A 1 95 ? -4.860 -0.672 18.547 1.00 91.44 95 THR A CA 1
ATOM 708 C C . THR A 1 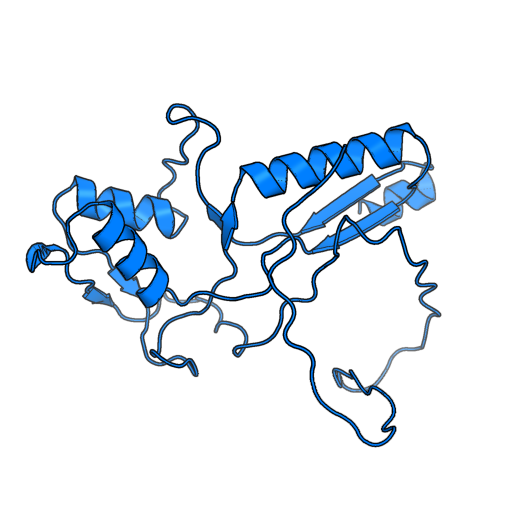95 ? -4.257 -1.850 17.800 1.00 91.44 95 THR A C 1
ATOM 710 O O . THR A 1 95 ? -3.783 -2.793 18.433 1.00 91.44 95 THR A O 1
ATOM 713 N N . ALA A 1 96 ? -4.277 -1.811 16.470 1.00 86.88 96 ALA A N 1
ATOM 714 C CA . ALA A 1 96 ? -3.808 -2.911 15.635 1.00 86.88 96 ALA A CA 1
ATOM 715 C C . ALA A 1 96 ? -3.006 -2.399 14.440 1.00 86.88 96 ALA A C 1
ATOM 717 O O . ALA A 1 96 ? -3.363 -1.390 13.837 1.00 86.88 96 ALA A O 1
ATOM 718 N N . ASN A 1 97 ? -1.946 -3.123 14.080 1.00 87.25 97 ASN A N 1
ATOM 719 C CA . ASN A 1 97 ? -1.265 -2.921 12.807 1.00 87.25 97 ASN A CA 1
ATOM 720 C C . ASN A 1 97 ? -1.971 -3.743 11.719 1.00 87.25 97 ASN A C 1
ATOM 722 O O . ASN A 1 97 ? -2.275 -4.920 11.937 1.00 87.25 97 ASN A O 1
ATOM 726 N N . VAL A 1 98 ? -2.203 -3.132 10.560 1.00 86.44 98 VAL A N 1
ATOM 727 C CA . VAL A 1 98 ? -2.812 -3.751 9.380 1.00 86.44 98 VAL A CA 1
ATOM 728 C C . VAL A 1 98 ? -1.778 -3.756 8.256 1.00 86.44 98 VAL A C 1
ATOM 730 O O . VAL A 1 98 ? -1.214 -2.720 7.916 1.00 86.44 98 VAL A O 1
ATOM 733 N N . GLY A 1 99 ? -1.512 -4.935 7.707 1.00 84.00 99 GLY A N 1
ATOM 734 C CA . GLY A 1 99 ? -0.524 -5.159 6.655 1.00 84.00 99 GLY A CA 1
ATOM 735 C C . GLY A 1 99 ? -0.532 -6.619 6.214 1.00 84.00 99 GLY A C 1
ATOM 736 O O . GLY A 1 99 ? -1.184 -7.461 6.851 1.00 84.00 99 GLY A O 1
ATOM 737 N N . LEU A 1 100 ? 0.187 -6.928 5.136 1.00 78.44 100 LEU A N 1
ATOM 738 C CA . LEU A 1 100 ? 0.330 -8.303 4.656 1.00 78.44 100 LEU A CA 1
ATOM 739 C C . LEU A 1 100 ? 1.355 -9.080 5.491 1.00 78.44 100 LEU A C 1
ATOM 741 O O . LEU A 1 100 ? 1.318 -10.310 5.535 1.00 78.44 100 LEU A O 1
ATOM 745 N N . GLY A 1 101 ? 2.257 -8.384 6.196 1.00 77.88 101 GLY A N 1
ATOM 746 C CA . GLY A 1 101 ? 3.318 -9.014 6.988 1.00 77.88 101 GLY A CA 1
ATOM 747 C C . GLY A 1 101 ? 4.394 -9.699 6.135 1.00 77.88 101 GLY A C 1
ATOM 748 O O . GLY A 1 101 ? 5.292 -10.344 6.683 1.00 77.88 101 GLY A O 1
ATOM 749 N N . GLN A 1 102 ? 4.304 -9.546 4.813 1.00 80.38 102 GLN A N 1
ATOM 750 C CA . GLN A 1 102 ? 5.311 -9.898 3.825 1.00 80.38 102 GLN A CA 1
ATOM 751 C C . GLN A 1 102 ? 5.728 -8.596 3.150 1.00 80.38 102 GLN A C 1
ATOM 753 O O . GLN A 1 102 ? 4.902 -7.911 2.554 1.00 80.38 102 GLN A O 1
ATOM 758 N N . GLY A 1 103 ? 6.991 -8.221 3.320 1.00 84.38 103 GLY A N 1
ATOM 759 C CA . GLY A 1 103 ? 7.529 -7.045 2.657 1.00 84.38 103 GLY A CA 1
ATOM 760 C C . GLY A 1 103 ? 7.885 -7.356 1.207 1.00 84.38 103 GLY A C 1
ATOM 761 O O . GLY A 1 103 ? 8.315 -8.467 0.911 1.00 84.38 103 GLY A O 1
ATOM 762 N N . VAL A 1 104 ? 7.729 -6.356 0.350 1.00 89.75 104 VAL A N 1
ATOM 763 C CA . VAL A 1 104 ? 8.153 -6.347 -1.050 1.00 89.75 104 VAL A CA 1
ATOM 764 C C . VAL A 1 104 ? 9.212 -5.262 -1.192 1.00 89.75 104 VAL A C 1
ATOM 766 O O . VAL A 1 104 ? 9.067 -4.173 -0.619 1.00 89.75 104 VAL A O 1
ATOM 769 N N . SER A 1 105 ? 10.301 -5.550 -1.891 1.00 92.94 105 SER A N 1
ATOM 770 C CA . SER A 1 105 ? 11.318 -4.546 -2.178 1.00 92.94 105 SER A CA 1
ATOM 771 C C . SER A 1 105 ? 10.787 -3.484 -3.153 1.00 92.94 105 SER A C 1
ATOM 773 O O . SER A 1 105 ? 9.805 -3.684 -3.874 1.00 92.94 105 SER A O 1
ATOM 775 N N . VAL A 1 106 ? 11.430 -2.316 -3.192 1.00 94.38 106 VAL A N 1
ATOM 776 C CA . VAL A 1 106 ? 11.083 -1.282 -4.177 1.00 94.38 106 VAL A CA 1
ATOM 777 C C . VAL A 1 106 ? 11.308 -1.806 -5.594 1.00 94.38 106 VAL A C 1
ATOM 779 O O . VAL A 1 106 ? 10.466 -1.565 -6.457 1.00 94.38 106 VAL A O 1
ATOM 782 N N . ARG A 1 107 ? 12.406 -2.530 -5.839 1.00 95.44 107 ARG A N 1
ATOM 783 C CA . ARG A 1 107 ? 12.707 -3.076 -7.166 1.00 95.44 107 ARG A CA 1
ATOM 784 C C . ARG A 1 107 ? 11.689 -4.132 -7.584 1.00 95.44 107 ARG A C 1
ATOM 786 O O . ARG A 1 107 ? 11.174 -4.033 -8.689 1.00 95.44 107 ARG A O 1
ATOM 793 N N . GLU A 1 108 ? 11.334 -5.064 -6.700 1.00 95.50 108 GLU A N 1
ATOM 794 C CA . GLU A 1 108 ? 10.290 -6.069 -6.940 1.00 95.50 108 GLU A CA 1
ATOM 795 C C . GLU A 1 108 ? 8.955 -5.405 -7.299 1.00 95.50 108 GLU A C 1
ATOM 797 O O . GLU A 1 108 ? 8.332 -5.766 -8.295 1.00 95.50 108 GLU A O 1
ATOM 802 N N . MET A 1 109 ? 8.537 -4.386 -6.538 1.00 95.50 109 MET A N 1
ATOM 803 C CA . MET A 1 109 ? 7.300 -3.654 -6.824 1.00 95.50 109 MET A CA 1
ATOM 804 C C . MET A 1 109 ? 7.345 -2.953 -8.189 1.00 95.50 109 MET A C 1
ATOM 806 O O . MET A 1 109 ? 6.369 -2.997 -8.937 1.00 95.50 109 MET A O 1
ATOM 810 N N . VAL A 1 110 ? 8.465 -2.311 -8.539 1.00 96.50 110 VAL A N 1
ATOM 811 C CA . VAL A 1 110 ? 8.631 -1.671 -9.854 1.00 96.50 110 VAL A CA 1
ATOM 812 C C . VAL A 1 110 ? 8.576 -2.706 -10.977 1.00 96.50 110 VAL A C 1
ATOM 814 O O . VAL A 1 110 ? 7.899 -2.460 -11.974 1.00 96.50 110 VAL A O 1
ATOM 817 N N . SER A 1 111 ? 9.229 -3.858 -10.814 1.00 96.69 111 SER A N 1
ATOM 818 C CA . SER A 1 111 ? 9.184 -4.951 -11.791 1.00 96.69 111 SER A CA 1
ATOM 819 C C . SER A 1 111 ? 7.754 -5.434 -12.028 1.00 96.69 111 SER A C 1
ATOM 821 O O . SER A 1 111 ? 7.316 -5.463 -13.173 1.00 96.69 111 SER A O 1
ATOM 823 N N . VAL A 1 112 ? 6.986 -5.685 -10.961 1.00 96.44 112 VAL A N 1
ATOM 824 C CA . VAL A 1 112 ? 5.573 -6.093 -11.069 1.00 96.44 112 VAL A CA 1
ATOM 825 C C . VAL A 1 112 ? 4.736 -5.043 -11.804 1.00 96.44 112 VAL A C 1
ATOM 827 O O . VAL A 1 112 ? 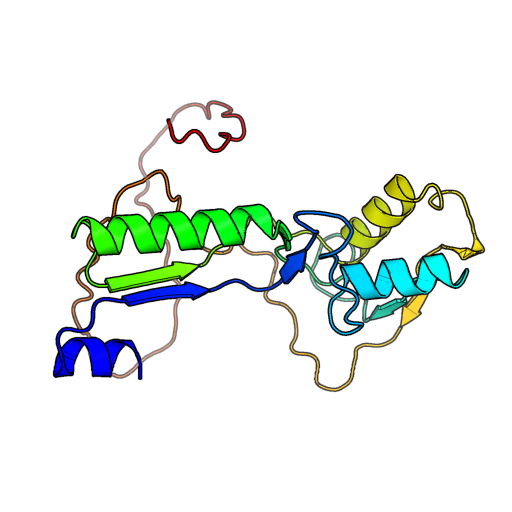3.913 -5.388 -12.649 1.00 96.44 112 VAL A O 1
ATOM 830 N N . ILE A 1 113 ? 4.943 -3.750 -11.524 1.00 96.56 113 ILE A N 1
ATOM 831 C CA . ILE A 1 113 ? 4.222 -2.686 -12.237 1.00 96.56 113 ILE A CA 1
ATOM 832 C C . ILE A 1 113 ? 4.575 -2.708 -13.729 1.00 96.56 113 ILE A C 1
ATOM 834 O O . ILE A 1 113 ? 3.660 -2.670 -14.546 1.00 96.56 113 ILE A O 1
ATOM 838 N N . ARG A 1 114 ? 5.863 -2.820 -14.085 1.00 97.31 114 ARG A N 1
ATOM 839 C CA . ARG A 1 114 ? 6.319 -2.879 -15.486 1.00 97.31 114 ARG A CA 1
ATOM 840 C C . ARG A 1 114 ? 5.736 -4.077 -16.233 1.00 97.31 114 ARG A C 1
ATOM 842 O O . ARG A 1 114 ? 5.356 -3.937 -17.393 1.00 97.31 114 ARG A O 1
ATOM 849 N N . GLU A 1 115 ? 5.648 -5.234 -15.582 1.00 97.75 115 GLU A N 1
ATOM 850 C CA . GLU A 1 115 ? 5.014 -6.433 -16.142 1.00 97.75 115 GLU A CA 1
ATOM 851 C C . GLU A 1 115 ? 3.531 -6.185 -16.438 1.00 97.75 115 GLU A C 1
ATOM 853 O O . GLU A 1 115 ? 3.075 -6.408 -17.559 1.00 97.75 115 GLU A O 1
ATOM 858 N N . VAL A 1 116 ? 2.785 -5.651 -15.467 1.00 96.19 116 VAL A N 1
ATOM 859 C CA . VAL A 1 116 ? 1.344 -5.381 -15.611 1.00 96.19 116 VAL A CA 1
ATOM 860 C C . VAL A 1 116 ? 1.059 -4.286 -16.644 1.00 96.19 116 VAL A C 1
ATOM 862 O O . VAL A 1 116 ? 0.035 -4.343 -17.324 1.00 96.19 116 VAL A O 1
ATOM 865 N N . THR A 1 117 ? 1.946 -3.298 -16.797 1.00 95.62 117 THR A N 1
ATOM 866 C CA . THR A 1 117 ? 1.811 -2.248 -17.820 1.00 95.62 117 THR A CA 1
ATOM 867 C C . THR A 1 117 ? 2.327 -2.657 -19.197 1.00 95.62 117 THR A C 1
ATOM 869 O O . THR A 1 117 ? 2.173 -1.882 -20.138 1.00 95.62 117 THR A O 1
ATOM 872 N N . GLY A 1 118 ? 2.934 -3.840 -19.335 1.00 96.88 118 GLY A N 1
ATOM 873 C CA . GLY A 1 118 ? 3.508 -4.307 -20.598 1.00 96.88 118 GLY A CA 1
ATOM 874 C C . GLY A 1 118 ? 4.783 -3.569 -21.017 1.00 96.88 118 GLY A C 1
ATOM 875 O O . GLY A 1 118 ? 5.099 -3.540 -22.198 1.00 96.88 118 GLY A O 1
ATOM 876 N N . THR A 1 119 ? 5.507 -2.975 -20.065 1.00 96.62 119 THR A N 1
ATOM 877 C CA . THR A 1 119 ? 6.740 -2.198 -20.299 1.00 96.62 119 THR A CA 1
ATOM 878 C C . THR A 1 119 ? 7.982 -2.892 -19.725 1.00 96.62 119 THR A C 1
ATOM 880 O O . THR A 1 119 ? 9.003 -2.251 -19.484 1.00 96.62 119 THR A O 1
ATOM 883 N N . ALA A 1 120 ? 7.900 -4.188 -19.413 1.00 95.75 120 ALA A N 1
ATOM 884 C CA . ALA A 1 120 ? 9.009 -4.947 -18.825 1.00 95.75 120 ALA A CA 1
ATOM 885 C C . ALA A 1 120 ? 10.183 -5.150 -19.802 1.00 95.75 120 ALA A C 1
ATOM 887 O O . ALA A 1 120 ? 11.338 -5.088 -19.383 1.00 95.75 120 ALA A O 1
ATOM 888 N N . GLU A 1 121 ? 9.884 -5.304 -21.093 1.00 96.06 121 GLU A N 1
ATOM 889 C CA . GLU A 1 121 ? 10.875 -5.491 -22.167 1.00 96.06 121 GLU A CA 1
ATOM 890 C C . GLU A 1 121 ? 11.362 -4.164 -22.773 1.00 96.06 121 GLU A C 1
ATOM 892 O O . GLU A 1 121 ? 12.272 -4.131 -23.598 1.00 96.06 121 GLU A O 1
ATOM 897 N N . ASP A 1 122 ? 10.749 -3.051 -22.373 1.00 96.88 122 ASP A N 1
ATOM 898 C CA . ASP A 1 122 ? 11.092 -1.722 -22.855 1.00 96.88 122 ASP A CA 1
ATOM 899 C C . ASP A 1 122 ? 12.328 -1.178 -22.124 1.00 96.88 122 ASP A C 1
ATOM 901 O O . ASP A 1 122 ? 12.275 -0.891 -20.923 1.00 96.88 122 ASP A O 1
ATOM 905 N N . GLU A 1 123 ? 13.419 -0.952 -22.863 1.00 94.81 123 GLU A N 1
ATOM 906 C CA . GLU A 1 123 ? 14.670 -0.390 -22.325 1.00 94.81 123 GLU A CA 1
ATOM 907 C C . GLU A 1 123 ? 14.451 0.994 -21.687 1.00 94.81 123 GLU A C 1
ATOM 909 O O . GLU A 1 123 ? 14.982 1.288 -20.619 1.00 94.81 123 GLU A O 1
ATOM 914 N N . TRP A 1 124 ? 13.583 1.828 -22.275 1.00 96.06 124 TRP A N 1
ATOM 915 C CA . TRP A 1 124 ? 13.256 3.156 -21.732 1.00 96.06 124 TRP A CA 1
ATOM 916 C C . TRP A 1 124 ? 12.573 3.103 -20.355 1.00 96.06 124 TRP A C 1
ATOM 918 O O . TRP A 1 124 ? 12.534 4.114 -19.649 1.00 96.06 124 TRP A O 1
ATOM 928 N N . ALA A 1 125 ? 12.005 1.951 -19.991 1.00 95.56 125 ALA A N 1
ATOM 929 C CA . ALA A 1 125 ? 11.293 1.735 -18.740 1.00 95.56 125 ALA A CA 1
ATOM 930 C C . ALA A 1 125 ? 12.160 1.061 -17.663 1.00 95.56 125 ALA A C 1
ATOM 932 O O . ALA A 1 125 ? 11.639 0.796 -16.577 1.00 95.56 125 ALA A O 1
ATOM 933 N N . ASP A 1 126 ? 13.432 0.752 -17.937 1.00 96.06 126 ASP A N 1
ATOM 934 C CA . ASP A 1 126 ? 14.346 0.161 -16.953 1.00 96.06 126 ASP A CA 1
ATOM 935 C C . ASP A 1 126 ? 14.571 1.125 -15.768 1.00 96.06 126 ASP A C 1
ATOM 937 O O . ASP A 1 126 ? 14.840 2.311 -15.986 1.00 96.06 126 ASP A O 1
ATOM 941 N N . PRO A 1 127 ? 14.394 0.693 -14.503 1.00 95.81 127 PRO A N 1
ATOM 942 C CA . PRO A 1 127 ? 14.485 1.597 -13.365 1.00 95.81 127 PRO A CA 1
ATOM 943 C C . PRO A 1 127 ? 15.890 2.156 -13.137 1.00 95.81 127 PRO A C 1
ATOM 945 O O . PRO A 1 127 ? 16.849 1.422 -12.905 1.00 95.81 127 PRO A O 1
ATOM 948 N N . MET A 1 128 ? 15.977 3.481 -13.045 1.00 95.75 128 MET A N 1
ATOM 949 C CA . MET A 1 128 ? 17.210 4.186 -12.709 1.00 95.75 128 MET A CA 1
ATOM 950 C C . MET A 1 128 ? 17.417 4.223 -11.194 1.00 95.75 128 MET A C 1
ATOM 952 O O . MET A 1 128 ? 16.526 4.641 -10.446 1.00 95.75 128 MET A O 1
ATOM 956 N N . VAL A 1 129 ? 18.606 3.826 -10.740 1.00 94.38 129 VAL A N 1
ATOM 957 C CA . VAL A 1 129 ? 19.012 3.977 -9.339 1.00 94.38 129 VAL A CA 1
ATOM 958 C C . VAL A 1 129 ? 19.578 5.378 -9.119 1.00 94.38 129 VAL A C 1
ATOM 960 O O . VAL A 1 129 ? 20.490 5.821 -9.809 1.00 94.38 129 VAL A O 1
ATOM 963 N N . GLU A 1 130 ? 19.026 6.061 -8.129 1.00 92.38 130 GLU A N 1
ATOM 964 C CA . GLU A 1 130 ? 19.406 7.387 -7.664 1.00 92.38 130 GLU A CA 1
ATOM 965 C C . GLU A 1 130 ? 20.023 7.283 -6.262 1.00 92.38 130 GLU A C 1
ATOM 967 O O . GLU A 1 130 ? 19.691 6.358 -5.508 1.00 92.38 130 GLU A O 1
ATOM 972 N N . PRO A 1 131 ? 20.852 8.257 -5.846 1.00 89.12 131 PRO A N 1
ATOM 973 C CA . PRO A 1 131 ? 21.313 8.346 -4.467 1.00 89.12 131 PRO A CA 1
ATOM 974 C C . PRO A 1 131 ? 20.151 8.384 -3.466 1.00 89.12 131 PRO A C 1
ATOM 976 O O . PRO A 1 131 ? 19.025 8.785 -3.783 1.00 89.12 131 PRO A O 1
ATOM 979 N N . HIS A 1 132 ? 20.433 8.023 -2.214 1.00 83.00 132 HIS A N 1
ATOM 980 C CA . HIS A 1 132 ? 19.452 8.139 -1.135 1.00 83.00 132 HIS A CA 1
ATOM 981 C C . HIS A 1 132 ? 18.874 9.547 -1.046 1.00 83.00 132 HIS A C 1
ATOM 983 O O . HIS A 1 132 ? 19.585 10.549 -1.145 1.00 83.00 132 HIS A O 1
ATOM 989 N N . ARG A 1 133 ? 17.572 9.631 -0.770 1.00 78.12 133 ARG A N 1
ATOM 990 C CA . ARG A 1 133 ? 16.953 10.917 -0.445 1.00 78.12 133 ARG A CA 1
ATOM 991 C C . ARG A 1 133 ? 17.528 11.419 0.879 1.00 78.12 133 ARG A C 1
ATOM 993 O O . ARG A 1 133 ? 17.519 10.696 1.876 1.00 78.12 133 ARG A O 1
ATOM 1000 N N . VAL A 1 134 ? 18.005 12.662 0.891 1.00 73.44 134 VAL A N 1
ATOM 1001 C CA . VAL A 1 134 ? 18.562 13.305 2.091 1.00 73.44 134 VAL A CA 1
ATOM 1002 C C . VAL A 1 134 ? 17.537 13.242 3.230 1.00 73.44 134 VAL A C 1
ATOM 1004 O O . VAL A 1 134 ? 16.386 13.638 3.058 1.00 73.44 134 VAL A O 1
ATOM 1007 N N . GLY A 1 135 ? 17.950 12.715 4.387 1.00 64.62 135 GLY A N 1
ATOM 1008 C CA . GLY A 1 135 ? 17.096 12.583 5.573 1.00 64.62 135 GLY A CA 1
ATOM 1009 C C . GLY A 1 135 ? 16.129 11.393 5.565 1.00 64.62 135 GLY A C 1
ATOM 1010 O O . GLY A 1 135 ? 15.330 11.270 6.493 1.00 64.62 135 GLY A O 1
ATOM 1011 N N . ALA A 1 136 ? 16.184 10.504 4.566 1.00 61.03 136 ALA A N 1
ATOM 1012 C CA . ALA A 1 136 ? 15.386 9.283 4.582 1.00 61.03 136 ALA A CA 1
ATOM 1013 C C . ALA A 1 136 ? 15.844 8.357 5.727 1.00 61.03 136 ALA A C 1
ATOM 1015 O O . ALA A 1 136 ? 17.025 8.004 5.796 1.00 61.03 136 ALA A O 1
ATOM 1016 N N . PRO A 1 137 ? 14.943 7.944 6.637 1.00 57.69 137 PRO A N 1
ATOM 1017 C CA . PRO A 1 137 ? 15.296 6.987 7.672 1.00 57.69 137 PRO A CA 1
ATOM 1018 C C . PRO A 1 137 ? 15.667 5.650 7.029 1.00 57.69 137 PRO A C 1
ATOM 1020 O O . PRO A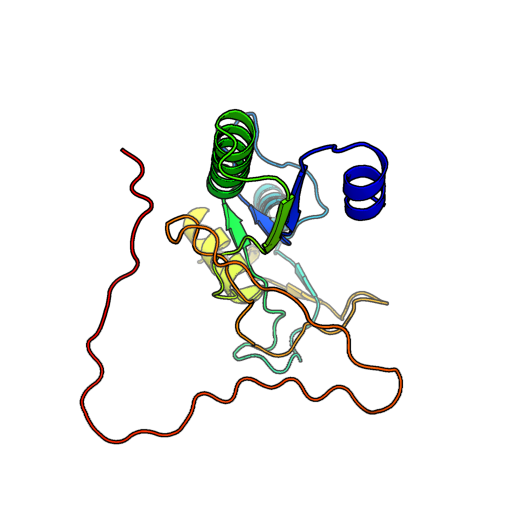 1 137 ? 14.997 5.184 6.102 1.00 57.69 137 PRO A O 1
ATOM 1023 N N . ARG A 1 138 ? 16.723 5.013 7.547 1.00 60.19 138 ARG A N 1
ATOM 1024 C CA . ARG A 1 138 ? 17.113 3.669 7.112 1.00 60.19 138 ARG A CA 1
ATOM 1025 C C . ARG A 1 138 ? 15.923 2.727 7.354 1.00 60.19 138 ARG A C 1
ATOM 1027 O O . ARG A 1 138 ? 15.359 2.757 8.453 1.00 60.19 138 ARG A O 1
ATOM 1034 N N . PRO A 1 139 ? 15.506 1.918 6.365 1.00 60.50 139 PRO A N 1
ATOM 1035 C CA . PRO A 1 139 ? 14.416 0.981 6.552 1.00 60.50 139 PRO A CA 1
ATOM 1036 C C . PRO A 1 139 ? 14.757 0.021 7.696 1.00 60.50 139 PRO A C 1
ATOM 1038 O O . PRO A 1 139 ? 15.932 -0.311 7.896 1.00 60.50 139 PRO A O 1
ATOM 1041 N N . PRO A 1 140 ? 13.749 -0.448 8.448 1.00 55.00 140 PRO A N 1
ATOM 1042 C CA . PRO A 1 140 ? 13.965 -1.548 9.372 1.00 55.00 140 PRO A CA 1
ATOM 1043 C C . PRO A 1 140 ? 14.536 -2.745 8.599 1.00 55.00 140 PRO A C 1
ATOM 1045 O O . PRO A 1 140 ? 14.146 -2.992 7.455 1.00 55.00 140 PRO A O 1
ATOM 1048 N N . ARG A 1 141 ? 15.464 -3.487 9.222 1.00 49.25 141 ARG A N 1
ATOM 1049 C CA . ARG A 1 141 ? 15.960 -4.756 8.666 1.00 49.25 141 ARG A CA 1
ATOM 1050 C C . ARG A 1 141 ? 14.771 -5.652 8.322 1.00 49.25 141 ARG A C 1
ATOM 1052 O O . ARG A 1 141 ? 13.779 -5.637 9.054 1.00 49.25 141 ARG A O 1
ATOM 1059 N N . ALA A 1 142 ? 14.893 -6.430 7.244 1.00 44.16 142 ALA A N 1
ATOM 1060 C CA . ALA A 1 142 ? 13.890 -7.406 6.830 1.00 44.16 142 ALA A CA 1
ATOM 1061 C C . ALA A 1 142 ? 13.401 -8.212 8.049 1.00 44.16 142 ALA A C 1
ATOM 1063 O O . ALA A 1 142 ? 14.137 -8.999 8.641 1.00 44.16 142 ALA A O 1
ATOM 1064 N N . GLY A 1 143 ? 12.169 -7.954 8.477 1.00 44.19 143 GLY A N 1
ATOM 1065 C CA . GLY A 1 143 ? 11.620 -8.476 9.719 1.00 44.19 143 GLY A CA 1
ATOM 1066 C C . GLY A 1 143 ? 10.104 -8.514 9.640 1.00 44.19 143 GLY A C 1
ATOM 1067 O O . GLY A 1 143 ? 9.480 -7.653 9.021 1.00 44.19 143 GLY A O 1
ATOM 1068 N N . ARG A 1 144 ? 9.499 -9.543 10.244 1.00 43.22 144 ARG A N 1
ATOM 1069 C CA . ARG A 1 144 ? 8.040 -9.701 10.272 1.00 43.22 144 ARG A CA 1
ATOM 1070 C C . ARG A 1 144 ? 7.405 -8.498 10.963 1.00 43.22 144 ARG A C 1
ATOM 1072 O O . ARG A 1 144 ? 7.643 -8.270 12.147 1.00 43.22 144 ARG A O 1
ATOM 1079 N N . VAL A 1 145 ? 6.531 -7.794 10.252 1.00 42.44 145 VAL A N 1
ATOM 1080 C CA . VAL A 1 145 ? 5.616 -6.832 10.869 1.00 42.44 145 VAL A CA 1
ATOM 1081 C C . VAL A 1 145 ? 4.579 -7.632 11.674 1.00 42.44 145 VAL A C 1
ATOM 1083 O O . VAL A 1 145 ? 3.955 -8.542 11.119 1.00 42.44 145 VAL A O 1
ATOM 1086 N N . PRO A 1 146 ? 4.387 -7.367 12.981 1.00 36.59 146 PRO A N 1
ATOM 1087 C CA . PRO A 1 146 ? 3.355 -8.042 13.761 1.00 36.59 146 PRO A CA 1
ATOM 1088 C C . PRO A 1 146 ? 1.965 -7.757 13.173 1.00 36.59 146 PRO A C 1
ATOM 1090 O O . PRO A 1 146 ? 1.558 -6.599 13.087 1.00 36.59 146 PRO A O 1
ATOM 1093 N N . ARG A 1 147 ? 1.242 -8.815 12.783 1.00 45.12 147 ARG A N 1
ATOM 1094 C CA . ARG A 1 147 ? -0.113 -8.762 12.206 1.00 45.12 147 ARG A CA 1
ATOM 1095 C C . ARG A 1 147 ? -1.165 -9.041 13.277 1.00 45.12 147 ARG A C 1
ATOM 1097 O O . ARG A 1 147 ? -0.989 -9.961 14.079 1.00 45.12 147 ARG A O 1
ATOM 1104 N N . LEU A 1 148 ? -2.290 -8.325 13.233 1.00 41.28 148 LEU A N 1
ATOM 1105 C CA . LEU A 1 148 ? -3.536 -8.823 13.812 1.00 41.28 148 LEU A CA 1
ATOM 1106 C C . LEU A 1 148 ? -4.341 -9.524 12.713 1.00 41.28 148 LEU A C 1
ATOM 1108 O O . LEU A 1 148 ? -4.633 -8.944 11.671 1.00 41.28 148 LEU A O 1
ATOM 1112 N N . ASP A 1 149 ? -4.651 -10.795 12.934 1.00 40.75 149 ASP A N 1
ATOM 1113 C CA . ASP A 1 149 ? -5.538 -11.563 12.070 1.00 40.75 149 ASP A CA 1
ATOM 1114 C C . ASP A 1 149 ? -6.985 -11.260 12.462 1.00 40.75 149 ASP A C 1
ATOM 1116 O O . ASP A 1 149 ? -7.411 -11.668 13.540 1.00 40.75 149 ASP A O 1
ATOM 1120 N N . ALA A 1 150 ? -7.731 -10.536 11.624 1.00 36.47 150 ALA A N 1
ATOM 1121 C CA . ALA A 1 150 ? -9.110 -10.140 11.927 1.00 36.47 150 ALA A CA 1
ATOM 1122 C C . ALA A 1 150 ? -10.065 -11.341 12.115 1.00 36.47 150 ALA A C 1
ATOM 1124 O O . ALA A 1 150 ? -11.126 -11.179 12.709 1.00 36.47 150 ALA A O 1
ATOM 1125 N N . SER A 1 151 ? -9.682 -12.554 11.684 1.00 33.03 151 SER A N 1
ATOM 1126 C CA . SER A 1 151 ? -10.418 -13.800 11.965 1.00 33.03 151 SER A CA 1
ATOM 1127 C C . SER A 1 151 ? -10.145 -14.410 13.344 1.00 33.03 151 SER A C 1
ATOM 1129 O O . SER A 1 151 ? -10.727 -15.436 13.693 1.00 33.03 151 SER A O 1
ATOM 1131 N N . ARG A 1 152 ? -9.258 -13.822 14.154 1.00 33.66 152 ARG A N 1
ATOM 1132 C CA . ARG A 1 152 ? -9.008 -14.252 15.534 1.00 33.66 152 ARG A CA 1
ATOM 1133 C C . ARG A 1 152 ? -9.524 -13.168 16.468 1.00 33.66 152 ARG A C 1
ATOM 1135 O O . ARG A 1 152 ? -8.932 -12.097 16.554 1.00 33.66 152 ARG A O 1
ATOM 1142 N N . GLY A 1 153 ? -10.625 -13.467 17.159 1.00 28.33 153 GLY A N 1
ATOM 1143 C CA . GLY A 1 153 ? -11.253 -12.564 18.125 1.00 28.33 153 GLY A CA 1
ATOM 1144 C C . GLY A 1 153 ? -10.271 -11.990 19.162 1.00 28.33 153 GLY A C 1
ATOM 1145 O O . GLY A 1 153 ? -9.175 -12.532 19.365 1.00 28.33 153 GLY A O 1
ATOM 1146 N N . PRO A 1 154 ? -10.643 -10.883 19.828 1.00 33.78 154 PRO A N 1
ATOM 1147 C CA . PRO A 1 154 ? -9.736 -10.103 20.658 1.00 33.78 154 PRO A CA 1
ATOM 1148 C C . PRO A 1 154 ? -9.172 -10.946 21.806 1.00 33.78 154 PRO A C 1
ATOM 1150 O O . PRO A 1 154 ? -9.859 -11.274 22.772 1.00 33.78 154 PRO A O 1
ATOM 1153 N N . ARG A 1 155 ? -7.877 -11.275 21.743 1.00 32.78 155 ARG A N 1
ATOM 1154 C CA . ARG A 1 155 ? -7.161 -11.750 22.929 1.00 32.78 155 ARG A CA 1
ATOM 1155 C C . ARG A 1 155 ? -6.860 -10.542 23.806 1.00 32.78 155 ARG A C 1
ATOM 1157 O O . ARG A 1 155 ? -6.005 -9.729 23.458 1.00 32.78 155 ARG A O 1
ATOM 1164 N N . ARG A 1 156 ? -7.539 -10.448 24.954 1.00 28.02 156 ARG A N 1
ATOM 1165 C CA . ARG A 1 156 ? -7.173 -9.531 26.043 1.00 28.02 156 ARG A CA 1
ATOM 1166 C C . ARG A 1 156 ? -5.677 -9.682 26.335 1.00 28.02 156 ARG A C 1
ATOM 1168 O O . ARG A 1 156 ? -5.231 -10.753 26.740 1.00 28.02 156 ARG A O 1
ATOM 1175 N N . ARG A 1 157 ? -4.904 -8.613 26.148 1.00 30.52 157 ARG A N 1
ATOM 1176 C CA . ARG A 1 157 ? -3.586 -8.462 26.771 1.00 30.52 157 ARG A CA 1
ATOM 1177 C C . ARG A 1 157 ? -3.711 -7.408 27.858 1.00 30.52 157 ARG A C 1
ATOM 1179 O O . ARG A 1 157 ? -3.693 -6.217 27.580 1.00 30.52 157 ARG A O 1
ATOM 1186 N N . THR A 1 158 ? -3.839 -7.858 29.099 1.00 24.20 158 THR A N 1
ATOM 1187 C CA . THR A 1 158 ? -3.572 -7.035 30.277 1.00 24.20 158 THR A CA 1
ATOM 1188 C C . THR A 1 158 ? -2.074 -6.734 30.294 1.00 24.20 158 THR A C 1
ATOM 1190 O O . THR A 1 158 ? -1.258 -7.618 30.548 1.00 24.20 158 THR A O 1
ATOM 1193 N N . VAL A 1 159 ? -1.689 -5.499 29.970 1.00 31.94 159 VAL A N 1
ATOM 1194 C CA . VAL A 1 159 ? -0.313 -5.026 30.160 1.00 31.94 159 VAL A CA 1
ATOM 1195 C C . VAL A 1 159 ? -0.169 -4.642 31.629 1.00 31.94 159 VAL A C 1
ATOM 1197 O O . VAL A 1 159 ? -0.586 -3.567 32.050 1.00 31.94 159 VAL A O 1
ATOM 1200 N N . GLY A 1 160 ? 0.399 -5.547 32.426 1.00 23.28 160 GLY A N 1
ATOM 1201 C CA . GLY A 1 160 ? 0.908 -5.203 33.748 1.00 23.28 160 GLY A CA 1
ATOM 1202 C C . GLY A 1 160 ? 2.053 -4.200 33.606 1.00 23.28 160 GLY A C 1
ATOM 1203 O O . GLY A 1 160 ? 3.018 -4.451 32.885 1.00 23.28 160 GLY A O 1
ATOM 1204 N N . ARG A 1 161 ? 1.934 -3.051 34.276 1.00 25.91 161 ARG A N 1
ATOM 1205 C CA . ARG A 1 161 ? 2.993 -2.038 34.395 1.00 25.91 161 ARG A CA 1
ATOM 1206 C C . ARG A 1 161 ? 4.261 -2.675 34.989 1.00 25.91 161 ARG A C 1
ATOM 1208 O O . ARG A 1 161 ? 4.176 -3.368 36.001 1.00 25.91 161 ARG A O 1
ATOM 1215 N N . ARG A 1 162 ? 5.437 -2.371 34.432 1.00 24.84 162 ARG A N 1
ATOM 1216 C CA . ARG A 1 162 ? 6.732 -2.530 35.120 1.00 24.84 162 ARG A CA 1
ATOM 1217 C C . ARG A 1 162 ? 7.571 -1.246 35.025 1.00 24.84 162 ARG A C 1
ATOM 1219 O O . ARG A 1 162 ? 7.309 -0.439 34.133 1.00 24.84 162 ARG A O 1
ATOM 1226 N N . PRO A 1 163 ? 8.491 -1.023 35.986 1.00 26.14 163 PRO A N 1
ATOM 1227 C CA . PRO A 1 163 ? 9.073 0.279 36.299 1.00 26.14 163 PRO A CA 1
ATOM 1228 C C . PRO A 1 163 ? 10.232 0.653 35.371 1.00 26.14 163 PRO A C 1
ATOM 1230 O O . PRO A 1 163 ? 10.769 -0.183 34.649 1.00 26.14 163 PRO A O 1
ATOM 1233 N N . ALA A 1 164 ? 10.586 1.937 35.412 1.00 28.06 164 ALA A N 1
ATOM 1234 C CA . ALA A 1 164 ? 11.590 2.582 34.581 1.00 28.06 164 ALA A CA 1
ATOM 1235 C C . ALA A 1 164 ? 13.025 2.090 34.857 1.00 28.06 164 ALA A C 1
ATOM 1237 O O . ALA A 1 164 ? 13.440 2.006 36.010 1.00 28.06 164 ALA A O 1
ATOM 1238 N N . GLY A 1 165 ? 13.778 1.854 33.777 1.00 26.50 165 GLY A N 1
ATOM 1239 C CA . GLY A 1 165 ? 15.231 1.652 33.778 1.00 26.50 165 GLY A CA 1
ATOM 1240 C C . GLY A 1 165 ? 15.674 0.351 33.097 1.00 26.50 165 GLY A C 1
ATOM 1241 O O . GLY A 1 165 ? 15.439 -0.726 33.631 1.00 26.50 165 GLY A O 1
ATOM 1242 N N . GLY A 1 166 ? 16.355 0.457 31.947 1.00 22.27 166 GLY A N 1
ATOM 1243 C CA . GLY A 1 166 ? 17.155 -0.633 31.363 1.00 22.27 166 GLY A CA 1
ATOM 1244 C C . GLY A 1 166 ? 16.697 -1.164 29.996 1.00 22.27 166 GLY A C 1
ATOM 1245 O O . GLY A 1 166 ? 15.695 -1.858 29.897 1.00 22.27 166 GLY A O 1
ATOM 1246 N N . GLU A 1 167 ? 17.479 -0.820 28.968 1.00 22.80 167 GLU A N 1
ATOM 1247 C CA . GLU A 1 167 ? 17.725 -1.482 27.669 1.00 22.80 167 GLU A CA 1
ATOM 1248 C C . GLU A 1 167 ? 16.615 -2.331 27.006 1.00 22.80 167 GLU A C 1
ATOM 1250 O O . GLU A 1 167 ? 16.247 -3.428 27.429 1.00 22.80 167 GLU A O 1
ATOM 1255 N N . SER A 1 168 ? 16.166 -1.862 25.838 1.00 22.95 168 SER A N 1
ATOM 1256 C CA . SER A 1 168 ? 15.234 -2.539 24.935 1.00 22.95 168 SER A CA 1
ATOM 1257 C C . SER A 1 168 ? 15.820 -3.825 24.340 1.00 22.95 168 SER A C 1
ATOM 1259 O O . SER A 1 168 ? 16.479 -3.804 23.301 1.00 22.95 168 SER A O 1
ATOM 1261 N N . ARG A 1 169 ? 15.517 -4.967 24.964 1.00 21.11 169 ARG A N 1
ATOM 1262 C CA . ARG A 1 169 ? 15.593 -6.292 24.335 1.00 21.11 169 ARG A CA 1
ATOM 1263 C C . ARG A 1 169 ? 14.217 -6.654 23.776 1.00 21.11 169 ARG A C 1
ATOM 1265 O O . ARG A 1 169 ? 13.270 -6.855 24.532 1.00 21.11 169 ARG A O 1
ATOM 1272 N N . ALA A 1 170 ? 14.099 -6.743 22.454 1.00 23.47 170 ALA A N 1
ATOM 1273 C CA . ALA A 1 170 ? 12.932 -7.333 21.811 1.00 23.47 170 ALA A CA 1
ATOM 1274 C C . ALA A 1 170 ? 12.962 -8.852 22.046 1.00 23.47 170 ALA A C 1
ATOM 1276 O O . ALA A 1 170 ? 13.812 -9.547 21.500 1.00 23.47 170 ALA A O 1
ATOM 1277 N N . TRP A 1 171 ? 12.058 -9.350 22.889 1.00 21.47 171 TRP A N 1
ATOM 1278 C CA . TRP A 1 171 ? 11.875 -10.779 23.143 1.00 21.47 171 TRP A CA 1
ATOM 1279 C C . TRP A 1 171 ? 10.683 -11.325 22.354 1.00 21.47 171 TRP A C 1
ATOM 1281 O O . TRP A 1 171 ? 9.572 -10.794 22.417 1.00 21.47 171 TRP A O 1
ATOM 1291 N N . CYS A 1 172 ? 10.923 -12.439 21.670 1.00 22.52 172 CYS A N 1
ATOM 1292 C CA . CYS A 1 172 ? 9.936 -13.450 21.305 1.00 22.52 172 CYS A CA 1
ATOM 1293 C C . CYS A 1 172 ? 10.584 -14.813 21.558 1.00 22.52 172 CYS A C 1
ATOM 1295 O O . CYS A 1 172 ? 10.987 -15.489 20.617 1.00 22.52 172 CYS A O 1
ATOM 1297 N N . ASP A 1 173 ? 10.678 -15.211 22.825 1.00 21.89 173 ASP A N 1
ATOM 1298 C CA . ASP A 1 173 ? 10.941 -16.607 23.162 1.00 21.89 173 ASP A CA 1
ATOM 1299 C C . ASP A 1 173 ? 9.607 -17.354 23.162 1.00 21.89 173 ASP A C 1
ATOM 1301 O O . ASP A 1 173 ? 8.703 -17.071 23.952 1.00 21.89 173 ASP A O 1
ATOM 1305 N N . ALA A 1 174 ? 9.474 -18.304 22.239 1.00 26.58 174 ALA A N 1
ATOM 1306 C CA . ALA A 1 174 ? 8.583 -19.440 22.423 1.00 26.58 174 ALA A CA 1
ATOM 1307 C C . ALA A 1 174 ? 9.352 -20.503 23.230 1.00 26.58 174 ALA A C 1
ATOM 1309 O O . ALA A 1 174 ? 10.543 -20.690 22.969 1.00 26.58 174 ALA A O 1
ATOM 1310 N N . PRO A 1 175 ? 8.729 -21.219 24.183 1.00 26.70 175 PRO A N 1
ATOM 1311 C CA . PRO A 1 175 ? 9.425 -22.286 24.883 1.00 26.70 175 PRO A CA 1
ATOM 1312 C C . PRO A 1 175 ? 9.744 -23.427 23.911 1.00 26.70 175 PRO A C 1
ATOM 1314 O O . PRO A 1 175 ? 8.908 -23.834 23.100 1.00 26.70 175 PRO A O 1
ATOM 1317 N N . ALA A 1 176 ? 10.970 -23.934 24.015 1.00 28.62 176 ALA A N 1
ATOM 1318 C CA . ALA A 1 176 ? 11.425 -25.129 23.329 1.00 28.62 176 ALA A CA 1
ATOM 1319 C C . ALA A 1 176 ? 10.583 -26.346 23.758 1.00 28.62 176 ALA A C 1
ATOM 1321 O O . ALA A 1 176 ? 10.415 -26.612 24.946 1.00 28.62 176 ALA A O 1
ATOM 1322 N N . GLY A 1 177 ? 10.078 -27.093 22.776 1.00 24.78 177 GLY A N 1
ATOM 1323 C CA . GLY A 1 177 ? 9.388 -28.369 22.952 1.00 24.78 177 GLY A CA 1
ATOM 1324 C C . GLY A 1 177 ? 9.494 -29.192 21.668 1.00 24.78 177 GLY A C 1
ATOM 1325 O O . GLY A 1 177 ? 9.262 -28.679 20.579 1.00 24.78 177 GLY A O 1
ATOM 1326 N N . HIS A 1 178 ? 9.942 -30.435 21.804 1.00 26.66 178 HIS A N 1
ATOM 1327 C CA . HIS A 1 178 ? 10.530 -31.287 20.771 1.00 26.66 178 HIS A CA 1
ATOM 1328 C C . HIS A 1 178 ? 9.622 -31.707 19.596 1.00 26.66 178 HIS A C 1
ATOM 1330 O O . HIS A 1 178 ? 8.455 -32.021 19.782 1.00 26.66 178 HIS A O 1
ATOM 1336 N N . GLY A 1 179 ? 10.255 -31.849 18.420 1.00 28.25 179 GLY A N 1
ATOM 1337 C CA . GLY A 1 179 ? 10.047 -32.957 17.473 1.00 28.25 179 GLY A CA 1
ATOM 1338 C C . GLY A 1 179 ? 8.748 -33.006 16.656 1.00 28.25 179 GLY A C 1
ATOM 1339 O O . GLY A 1 179 ? 7.703 -33.379 17.168 1.00 28.25 179 GLY A O 1
ATOM 1340 N N . GLY A 1 180 ? 8.850 -32.804 15.333 1.00 25.30 180 GLY A N 1
ATOM 1341 C CA . GLY A 1 180 ? 7.877 -33.356 14.373 1.00 25.30 180 GLY A CA 1
ATOM 1342 C C . GLY A 1 180 ? 7.361 -32.398 13.293 1.00 25.30 180 GLY A C 1
ATOM 1343 O O . GLY A 1 180 ? 6.591 -31.492 13.575 1.00 25.30 180 GLY A O 1
ATOM 1344 N N . ARG A 1 181 ? 7.785 -32.656 12.045 1.00 26.12 181 ARG A N 1
ATOM 1345 C CA . ARG A 1 181 ? 7.183 -32.324 10.729 1.00 26.12 181 ARG A CA 1
ATOM 1346 C C . ARG A 1 181 ? 6.321 -31.046 10.614 1.00 26.12 181 ARG A C 1
ATOM 1348 O O . ARG A 1 181 ? 5.181 -30.997 11.059 1.00 26.12 181 ARG A O 1
ATOM 1355 N N . ARG A 1 182 ? 6.817 -30.062 9.847 1.00 24.83 182 ARG A N 1
ATOM 1356 C CA . ARG A 1 182 ? 6.035 -28.907 9.358 1.00 24.83 182 ARG A CA 1
ATOM 1357 C C . ARG A 1 182 ? 4.932 -29.369 8.386 1.00 24.83 182 ARG A C 1
ATOM 1359 O O . ARG A 1 182 ? 5.288 -29.927 7.348 1.00 24.83 182 ARG A O 1
ATOM 1366 N N . PRO A 1 183 ? 3.635 -29.086 8.617 1.00 27.89 183 PRO A N 1
ATOM 1367 C CA . PRO A 1 183 ? 2.655 -29.124 7.545 1.00 27.89 183 PRO A CA 1
ATOM 1368 C C . PRO A 1 183 ? 2.672 -27.783 6.799 1.00 27.89 183 PRO A C 1
ATOM 1370 O O . PRO A 1 183 ? 2.600 -26.711 7.405 1.00 27.89 183 PRO A O 1
ATOM 1373 N N . GLN A 1 184 ? 2.771 -27.851 5.473 1.00 36.06 184 GLN A N 1
ATOM 1374 C CA . GLN A 1 184 ? 2.479 -26.736 4.574 1.00 36.06 184 GLN A CA 1
ATOM 1375 C C . GLN A 1 184 ? 1.041 -26.251 4.828 1.00 36.06 184 GLN A C 1
ATOM 1377 O O . GLN A 1 184 ? 0.123 -27.069 4.904 1.00 36.06 184 GLN A O 1
ATOM 1382 N N . ARG A 1 185 ? 0.820 -24.938 4.968 1.00 25.56 185 ARG A N 1
ATOM 1383 C CA . ARG A 1 185 ? -0.528 -24.347 4.946 1.00 25.56 185 ARG A CA 1
ATOM 1384 C C . ARG A 1 185 ? -0.552 -23.089 4.078 1.00 25.56 185 ARG A C 1
ATOM 1386 O O . ARG A 1 185 ? 0.223 -22.164 4.297 1.00 25.56 185 ARG A O 1
ATOM 1393 N N . ALA A 1 186 ? -1.448 -23.148 3.095 1.00 23.66 186 ALA A N 1
ATOM 1394 C CA . ALA A 1 186 ? -1.809 -22.160 2.084 1.00 23.66 186 ALA A CA 1
ATOM 1395 C C . ALA A 1 186 ? -2.286 -20.811 2.673 1.00 23.66 186 ALA A C 1
ATOM 1397 O O . ALA A 1 186 ? -2.698 -20.775 3.838 1.00 23.66 186 ALA A O 1
ATOM 1398 N N . PRO A 1 187 ? -2.273 -19.710 1.891 1.00 26.02 187 PRO A N 1
ATOM 1399 C CA . PRO A 1 187 ? -2.777 -18.419 2.346 1.00 26.02 187 PRO A CA 1
ATOM 1400 C C . PRO A 1 187 ? -4.303 -18.483 2.499 1.00 26.02 187 PRO A C 1
ATOM 1402 O O . PRO A 1 187 ? -5.029 -18.786 1.554 1.00 26.02 187 PRO A O 1
ATOM 1405 N N . ALA A 1 188 ? -4.795 -18.234 3.714 1.00 28.52 188 ALA A N 1
ATOM 1406 C CA . ALA A 1 188 ? -6.224 -18.190 3.993 1.00 28.52 188 ALA A CA 1
ATOM 1407 C C . ALA A 1 188 ? -6.789 -16.815 3.613 1.00 28.52 188 ALA A C 1
ATOM 1409 O O . ALA A 1 188 ? -6.555 -15.809 4.280 1.00 28.52 188 ALA A O 1
ATOM 1410 N N . LEU A 1 189 ? -7.522 -16.850 2.505 1.00 28.14 189 LEU A N 1
ATOM 1411 C CA . LEU A 1 189 ? -8.506 -15.904 2.001 1.00 28.14 189 LEU A CA 1
ATOM 1412 C C . LEU A 1 189 ? -9.441 -15.388 3.115 1.00 28.14 189 LEU A C 1
ATOM 1414 O O . LEU A 1 189 ? -9.892 -16.160 3.965 1.00 28.14 189 LEU A O 1
ATOM 1418 N N . VAL A 1 190 ? -9.779 -14.096 3.073 1.00 27.77 190 VAL A N 1
ATOM 1419 C CA . VAL A 1 190 ? -10.848 -13.495 3.884 1.00 27.77 190 VAL A CA 1
ATOM 1420 C C . VAL A 1 190 ? -12.158 -14.231 3.597 1.00 27.77 190 VAL A C 1
ATOM 1422 O O . VAL A 1 190 ? -12.638 -14.228 2.465 1.00 27.77 190 VAL A O 1
ATOM 1425 N N . ARG A 1 191 ? -12.759 -14.851 4.616 1.00 21.20 191 ARG A N 1
ATOM 1426 C CA . ARG A 1 191 ? -14.135 -15.355 4.550 1.00 21.20 191 ARG A CA 1
ATOM 1427 C C . ARG A 1 191 ? -14.910 -14.811 5.747 1.00 21.20 191 ARG A C 1
ATOM 1429 O O . ARG A 1 191 ? -14.732 -15.277 6.866 1.00 21.20 191 ARG A O 1
ATOM 1436 N N . LEU A 1 192 ? -15.721 -13.789 5.487 1.00 23.39 192 LEU A N 1
ATOM 1437 C CA . LEU A 1 192 ? -16.776 -13.294 6.369 1.00 23.39 192 LEU A CA 1
ATOM 1438 C C . LEU A 1 192 ? -18.100 -13.433 5.605 1.00 23.39 192 LEU A C 1
ATOM 1440 O O . LEU A 1 192 ? -18.508 -12.523 4.885 1.00 23.39 192 LEU A O 1
ATOM 1444 N N . LEU A 1 193 ? -18.705 -14.614 5.734 1.00 27.53 193 LEU A N 1
ATOM 1445 C CA . LEU A 1 193 ? -20.151 -14.837 5.740 1.00 27.53 193 LEU A CA 1
ATOM 1446 C C . LEU A 1 193 ? -20.452 -15.620 7.016 1.00 27.53 193 LEU A C 1
ATOM 1448 O O . LEU A 1 193 ? -19.667 -16.561 7.288 1.00 27.53 193 LEU A O 1
#

Radius of gyration: 20.83 Å; chains: 1; bounding box: 45×47×59 Å

Sequence (193 aa):
MLAEVGQATGLRHVSLRYFNVAGAGVPELADRGASNLVPMVFEQLTRRRAPRIFGDDYDTPDGTCIRDFVHVADIASAHVAAARALGAGELTELTANVGLGQGVSVREMVSVIREVTGTAEDEWADPMVEPHRVGAPRPPRAGRVPRLDASRGPRRRTVGRRPAGGESRAWCDAPAGHGGRRPQRAPALVRLL

Secondary structure (DSSP, 8-state):
-HHHHHHHH---EEEEE-SEEE--SSGGG----TTSHHHHHHHHHHTT---EEE-S-SSSTTSSPEE-EEEHHHHHHHHHHHHHHHHHTS-SEEEEE-S-S--EEHHHHHHHHHHHTT-SS-GGGSPEEEPPPTTPPPPPPS-PPPPP-TTS-----------S-S-------PPP-----PPP---------